Protein AF-A0A416PJ10-F1 (afdb_monomer_lite)

Radius of gyration: 22.89 Å; chains: 1; bounding box: 49×48×76 Å

Secondary structure (DSSP, 8-state):
-----TTHHHHHHHHHTTSS-HHHHHHHHHTPPPPHHHHHHHHHHHHHHHT-S---SEETT-TTHHHHHHHHHTT------HHHHHHHHHHHHTTS-SEEEEEEGGG-----GGGEEEEEES-HHHHHHHHHHHHHTT--EEEEEEEEEEEEEPPGGG-SPPPPBTTEEEEE-SS-EEEEEEEEEEEEEESSHHHHHHHHHHHHHHTB--TT-TT-TTSPTT-BSS-EEEES-SS--TTTEEEEEEEEEEETTEEEE-EE-TTTHHHHHHHHHHHSTT--EEEEEEEEEHHHHHHHHT----

Structure (mmCIF, N/CA/C/O backbone):
data_AF-A0A416PJ10-F1
#
_entry.id   AF-A0A416PJ10-F1
#
loop_
_atom_site.group_PDB
_atom_site.id
_atom_site.type_symbol
_atom_site.label_atom_id
_atom_site.label_alt_id
_atom_site.label_comp_id
_atom_site.label_asym_id
_atom_site.label_entity_id
_atom_site.label_seq_id
_atom_site.pdbx_PDB_ins_code
_atom_site.Cartn_x
_atom_site.Cartn_y
_atom_site.Cartn_z
_atom_site.occupancy
_atom_site.B_iso_or_equiv
_atom_site.auth_seq_id
_atom_site.auth_comp_id
_atom_site.auth_asym_id
_atom_site.auth_atom_id
_atom_site.pdbx_PDB_model_num
ATOM 1 N N . MET A 1 1 ? 9.652 -25.356 -53.115 1.00 39.94 1 MET A N 1
ATOM 2 C CA . MET A 1 1 ? 8.978 -24.323 -52.312 1.00 39.94 1 MET A CA 1
ATOM 3 C C . MET A 1 1 ? 9.487 -24.605 -50.927 1.00 39.94 1 MET A C 1
ATOM 5 O O . MET A 1 1 ? 9.114 -25.635 -50.386 1.00 39.94 1 MET A O 1
ATOM 9 N N . ASP A 1 2 ? 10.516 -23.867 -50.525 1.00 43.06 2 ASP A N 1
ATOM 10 C CA . ASP A 1 2 ? 11.207 -24.102 -49.259 1.00 43.06 2 ASP A CA 1
ATOM 11 C C . ASP A 1 2 ? 10.184 -24.034 -48.126 1.00 43.06 2 ASP A C 1
ATOM 13 O O . ASP A 1 2 ? 9.289 -23.187 -48.168 1.00 43.06 2 ASP A O 1
ATOM 17 N N . GLU A 1 3 ? 10.297 -24.927 -47.149 1.00 46.78 3 GLU A N 1
ATOM 18 C CA . GLU A 1 3 ? 9.602 -24.842 -45.864 1.00 46.78 3 GLU A CA 1
ATOM 19 C C . GLU A 1 3 ? 10.191 -23.662 -45.078 1.00 46.78 3 GLU A C 1
ATOM 21 O O . GLU A 1 3 ? 10.809 -23.834 -44.033 1.00 46.78 3 GLU A O 1
ATOM 26 N N . THR A 1 4 ? 10.076 -22.442 -45.616 1.00 54.19 4 THR A N 1
ATOM 27 C CA . THR A 1 4 ? 10.538 -21.215 -44.976 1.00 54.19 4 THR A CA 1
ATOM 28 C C . THR A 1 4 ? 9.680 -20.970 -43.743 1.00 54.19 4 THR A C 1
ATOM 30 O O . THR A 1 4 ? 8.651 -20.303 -43.796 1.00 54.19 4 THR A O 1
ATOM 33 N N . ASN A 1 5 ? 10.140 -21.588 -42.657 1.00 65.56 5 ASN A N 1
ATOM 34 C CA . ASN A 1 5 ? 9.882 -21.341 -41.254 1.00 65.56 5 ASN A CA 1
ATOM 35 C C . ASN A 1 5 ? 8.417 -20.979 -40.966 1.00 65.56 5 ASN A C 1
ATOM 37 O O . ASN A 1 5 ? 8.039 -19.806 -40.953 1.00 65.56 5 ASN A O 1
ATOM 41 N N . GLU A 1 6 ? 7.597 -22.002 -40.698 1.00 71.38 6 GLU A N 1
ATOM 42 C CA . GLU A 1 6 ? 6.194 -21.885 -40.262 1.00 71.38 6 GLU A CA 1
ATOM 43 C C . GLU A 1 6 ? 6.003 -20.841 -39.141 1.00 71.38 6 GLU A C 1
ATOM 45 O O . GLU A 1 6 ? 4.936 -20.229 -39.017 1.00 71.38 6 GLU A O 1
ATOM 50 N N . TYR A 1 7 ? 7.069 -20.567 -38.381 1.00 80.00 7 TYR A N 1
ATOM 51 C CA . TYR A 1 7 ? 7.089 -19.637 -37.266 1.00 80.00 7 TYR A CA 1
ATOM 52 C C . TYR A 1 7 ? 7.605 -18.227 -37.593 1.00 80.00 7 TYR A C 1
ATOM 54 O O . TYR A 1 7 ? 7.485 -17.341 -36.748 1.00 80.00 7 TYR A O 1
ATOM 62 N N . ALA A 1 8 ? 8.088 -17.951 -38.811 1.00 86.12 8 ALA A N 1
ATOM 63 C CA . ALA A 1 8 ? 8.641 -16.643 -39.193 1.00 86.12 8 ALA A CA 1
ATOM 64 C C . ALA A 1 8 ? 7.661 -15.483 -38.962 1.00 86.12 8 ALA A C 1
ATOM 66 O O . ALA A 1 8 ? 8.057 -14.412 -38.507 1.00 86.12 8 ALA A O 1
ATOM 67 N N . ARG A 1 9 ? 6.364 -15.704 -39.218 1.00 90.12 9 ARG A N 1
ATOM 68 C CA . ARG A 1 9 ? 5.317 -14.702 -38.955 1.00 90.12 9 ARG A CA 1
ATOM 69 C C . ARG A 1 9 ? 5.144 -14.394 -37.465 1.00 90.12 9 ARG A C 1
ATOM 71 O O . ARG A 1 9 ? 4.839 -13.258 -37.125 1.00 90.12 9 ARG A O 1
ATOM 78 N N . TYR A 1 10 ? 5.340 -15.382 -36.589 1.00 90.62 10 TYR A N 1
ATOM 79 C CA . TYR A 1 10 ? 5.232 -15.190 -35.142 1.00 90.62 10 TYR A CA 1
ATOM 80 C C . TYR A 1 10 ? 6.474 -14.498 -34.588 1.00 90.62 10 TYR A C 1
ATOM 82 O O . TYR A 1 10 ? 6.340 -13.623 -33.743 1.00 90.62 10 TYR A O 1
ATOM 90 N N . VAL A 1 11 ? 7.662 -14.824 -35.107 1.00 91.06 11 VAL A N 1
ATOM 91 C CA . VAL A 1 11 ? 8.911 -14.134 -34.743 1.00 91.06 11 VAL A CA 1
ATOM 92 C C . VAL A 1 11 ? 8.859 -12.666 -35.164 1.00 91.06 11 VAL A C 1
ATOM 94 O O . VAL A 1 11 ? 9.201 -11.795 -34.371 1.00 91.06 11 VAL A O 1
ATOM 97 N N . ALA A 1 12 ? 8.383 -12.382 -36.381 1.00 91.81 12 ALA A N 1
ATOM 98 C CA . ALA A 1 12 ? 8.186 -11.012 -36.849 1.00 91.81 12 ALA A CA 1
ATOM 99 C C . ALA A 1 12 ? 7.183 -10.253 -35.968 1.00 91.81 12 ALA A C 1
ATOM 101 O O . ALA A 1 12 ? 7.501 -9.173 -35.486 1.00 91.81 12 ALA A O 1
ATOM 102 N N . ALA A 1 13 ? 6.020 -10.851 -35.680 1.00 92.81 13 ALA A N 1
ATOM 103 C CA . ALA A 1 13 ? 5.028 -10.242 -34.797 1.00 92.81 13 ALA A CA 1
ATOM 104 C C . ALA A 1 13 ? 5.586 -9.977 -33.389 1.00 92.81 13 ALA A C 1
ATOM 106 O O . ALA A 1 13 ? 5.421 -8.879 -32.872 1.00 92.81 13 ALA A O 1
ATOM 107 N N . ALA A 1 14 ? 6.290 -10.943 -32.790 1.00 92.12 14 ALA A N 1
ATOM 108 C CA . ALA A 1 14 ? 6.889 -10.789 -31.467 1.00 92.12 14 ALA A CA 1
ATOM 109 C C . ALA A 1 14 ? 7.952 -9.679 -31.431 1.00 92.12 14 ALA A C 1
ATOM 111 O O . ALA A 1 14 ? 8.081 -8.985 -30.424 1.00 92.12 14 ALA A O 1
ATOM 112 N N . LEU A 1 15 ? 8.705 -9.492 -32.517 1.00 93.12 15 LEU A N 1
ATOM 113 C CA . LEU A 1 15 ? 9.656 -8.390 -32.639 1.00 93.12 15 LEU A CA 1
ATOM 114 C C . LEU A 1 15 ? 8.934 -7.041 -32.786 1.00 93.12 15 LEU A C 1
ATOM 116 O O . LEU A 1 15 ? 9.283 -6.088 -32.093 1.00 93.12 15 LEU A O 1
ATOM 120 N N . ASP A 1 16 ? 7.911 -6.968 -33.641 1.00 94.44 16 ASP A N 1
ATOM 121 C CA . ASP A 1 16 ? 7.134 -5.745 -33.892 1.00 94.44 16 ASP A CA 1
ATOM 122 C C . ASP A 1 16 ? 6.381 -5.268 -32.640 1.00 94.44 16 ASP A C 1
ATOM 124 O O . ASP A 1 16 ? 6.248 -4.066 -32.410 1.00 94.44 16 ASP A O 1
ATOM 128 N N . THR A 1 17 ? 5.925 -6.194 -31.790 1.00 91.38 17 THR A N 1
ATOM 129 C CA . THR A 1 17 ? 5.292 -5.871 -30.502 1.00 91.38 17 THR A CA 1
ATOM 130 C C . THR A 1 17 ? 6.289 -5.713 -29.355 1.00 91.38 17 THR A C 1
ATOM 132 O O . THR A 1 17 ? 5.869 -5.593 -28.209 1.00 91.38 17 THR A O 1
ATOM 135 N N . SER A 1 18 ? 7.598 -5.726 -29.631 1.00 90.44 18 SER A N 1
ATOM 136 C CA . SER A 1 18 ? 8.670 -5.666 -28.622 1.00 90.44 18 SER A CA 1
ATOM 137 C C . SER A 1 18 ? 8.620 -6.775 -27.556 1.00 90.44 18 SER A C 1
ATOM 139 O O . SER A 1 18 ? 9.192 -6.617 -26.481 1.00 90.44 18 SER A O 1
ATOM 141 N N . LEU A 1 19 ? 7.965 -7.907 -27.838 1.00 91.31 19 LEU A N 1
ATOM 142 C CA . LEU A 1 19 ? 7.942 -9.070 -26.942 1.00 91.31 19 LEU A CA 1
ATOM 143 C C . LEU A 1 19 ? 9.308 -9.771 -26.902 1.00 91.31 19 LEU A C 1
ATOM 145 O O . LEU A 1 19 ? 9.687 -10.345 -25.886 1.00 91.31 19 LEU A O 1
ATOM 149 N N . ILE A 1 20 ? 10.055 -9.721 -28.008 1.00 92.12 20 ILE A N 1
ATOM 150 C CA . ILE A 1 20 ? 11.432 -10.214 -28.093 1.00 92.12 20 ILE A CA 1
ATOM 151 C C . ILE A 1 20 ? 12.363 -9.130 -28.630 1.00 92.12 20 ILE A C 1
ATOM 153 O O . ILE A 1 20 ? 11.952 -8.237 -29.371 1.00 92.12 20 ILE A O 1
ATOM 157 N N . THR A 1 21 ? 13.649 -9.232 -28.298 1.00 91.12 21 THR A N 1
ATOM 158 C CA . THR A 1 21 ? 14.665 -8.321 -28.833 1.00 91.12 21 THR A CA 1
ATOM 159 C C . THR A 1 21 ? 15.069 -8.708 -30.258 1.00 91.12 21 THR A C 1
ATOM 161 O O . THR A 1 21 ? 14.902 -9.849 -30.698 1.00 91.12 21 THR A O 1
ATOM 164 N N . SER A 1 22 ? 15.699 -7.771 -30.975 1.00 91.44 22 SER A N 1
ATOM 165 C CA . SER A 1 22 ? 16.332 -8.071 -32.269 1.00 91.44 22 SER A CA 1
ATOM 166 C C . SER A 1 22 ? 17.421 -9.146 -32.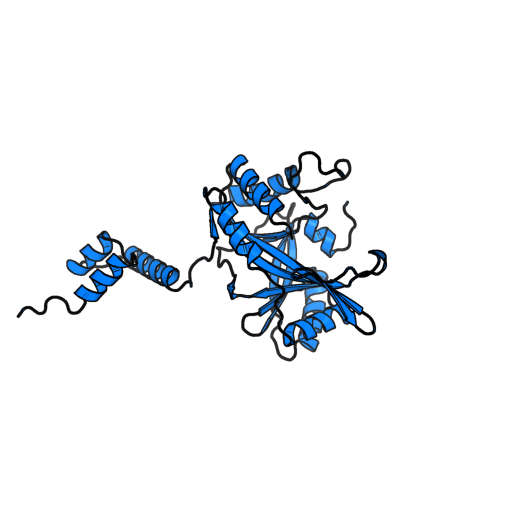168 1.00 91.44 22 SER A C 1
ATOM 168 O O . SER A 1 22 ? 17.692 -9.831 -33.150 1.00 91.44 22 SER A O 1
ATOM 170 N N . GLU A 1 23 ? 18.071 -9.285 -31.011 1.00 90.31 23 GLU A N 1
ATOM 171 C CA . GLU A 1 23 ? 19.074 -10.324 -30.773 1.00 90.31 23 GLU A CA 1
ATOM 172 C C . GLU A 1 23 ? 18.418 -11.700 -30.641 1.00 90.31 23 GLU A C 1
ATOM 174 O O . GLU A 1 23 ? 18.795 -12.629 -31.356 1.00 90.31 23 GLU A O 1
ATOM 179 N N . THR A 1 24 ? 17.365 -11.804 -29.828 1.00 89.62 24 THR A N 1
ATOM 180 C CA . THR A 1 24 ? 16.558 -13.023 -29.690 1.00 89.62 24 THR A CA 1
ATOM 181 C C . THR A 1 24 ? 15.974 -13.451 -31.037 1.00 89.62 24 THR A C 1
ATOM 183 O O . THR A 1 24 ? 16.082 -14.614 -31.414 1.00 89.62 24 THR A O 1
ATOM 186 N N . ALA A 1 25 ? 15.425 -12.514 -31.817 1.00 90.44 25 ALA A N 1
ATOM 187 C CA . ALA A 1 25 ? 14.881 -12.809 -33.142 1.00 90.44 25 ALA A CA 1
ATOM 188 C C . ALA A 1 25 ? 15.942 -13.387 -34.098 1.00 90.44 25 ALA A C 1
ATOM 190 O O . ALA A 1 25 ? 15.658 -14.335 -34.830 1.00 90.44 25 ALA A O 1
ATOM 191 N N . LYS A 1 26 ? 17.178 -12.862 -34.073 1.00 90.81 26 LYS A N 1
ATOM 192 C CA . LYS A 1 26 ? 18.291 -13.397 -34.877 1.00 90.81 26 LYS A CA 1
ATOM 193 C C . LYS A 1 26 ? 18.660 -14.819 -34.467 1.00 90.81 26 LYS A C 1
ATOM 195 O O . LYS A 1 26 ? 18.836 -15.639 -35.361 1.00 90.81 26 LYS A O 1
ATOM 200 N N . LYS A 1 27 ? 18.717 -15.114 -33.161 1.00 90.38 27 LYS A N 1
ATOM 201 C CA . LYS A 1 27 ? 18.962 -16.476 -32.650 1.00 90.38 27 LYS A CA 1
ATOM 202 C C . LYS A 1 27 ? 17.898 -17.459 -33.147 1.00 90.38 27 LYS A C 1
ATOM 204 O O . LYS A 1 27 ? 18.246 -18.516 -33.658 1.00 90.38 27 LYS A O 1
ATOM 209 N N . VAL A 1 28 ? 16.613 -17.085 -33.090 1.00 88.62 28 VAL A N 1
ATOM 210 C CA . VAL A 1 28 ? 15.515 -17.936 -33.594 1.00 88.62 28 VAL A CA 1
ATOM 211 C C . VAL A 1 28 ? 15.649 -18.197 -35.095 1.00 88.62 28 VAL A C 1
ATOM 213 O O . VAL A 1 28 ? 15.492 -19.329 -35.538 1.00 88.62 28 VAL A O 1
ATOM 216 N N . VAL A 1 29 ? 15.946 -17.162 -35.888 1.00 87.44 29 VAL A N 1
ATOM 217 C CA . VAL A 1 29 ? 16.112 -17.296 -37.347 1.00 87.44 29 VAL A CA 1
ATOM 218 C C . VAL A 1 29 ? 17.348 -18.126 -37.709 1.00 87.44 29 VAL A C 1
ATOM 220 O O . VAL A 1 29 ? 17.331 -18.813 -38.726 1.00 87.44 29 VAL A O 1
ATOM 223 N N . ALA A 1 30 ? 18.403 -18.061 -36.896 1.00 89.38 30 ALA A N 1
ATOM 224 C CA . ALA A 1 30 ? 19.627 -18.836 -37.071 1.00 89.38 30 ALA A CA 1
ATOM 225 C C . ALA A 1 30 ? 19.537 -20.275 -36.527 1.00 89.38 30 ALA A C 1
ATOM 227 O O . ALA A 1 30 ? 20.478 -21.036 -36.728 1.00 89.38 30 ALA A O 1
ATOM 228 N N . GLU A 1 31 ? 18.430 -20.645 -35.867 1.00 86.69 31 GLU A N 1
ATOM 229 C CA . GLU A 1 31 ? 18.275 -21.912 -35.133 1.00 86.69 31 GLU A CA 1
ATOM 230 C C . GLU A 1 31 ? 19.364 -22.122 -34.060 1.00 86.69 31 GLU A C 1
ATOM 232 O O . GLU A 1 31 ? 19.769 -23.248 -33.760 1.00 86.69 31 GLU A O 1
ATOM 237 N N . ASP A 1 32 ? 19.839 -21.025 -33.463 1.00 89.88 32 ASP A N 1
ATOM 238 C CA . ASP A 1 32 ? 20.823 -21.066 -32.385 1.00 89.88 32 ASP A CA 1
ATOM 239 C C . ASP A 1 32 ? 20.208 -21.639 -31.100 1.00 89.88 32 ASP A C 1
ATOM 241 O O . ASP A 1 32 ? 19.028 -21.448 -30.791 1.00 89.88 32 ASP A O 1
ATOM 245 N N . ALA A 1 33 ? 21.038 -22.314 -30.302 1.00 89.00 33 ALA A N 1
ATOM 246 C CA . ALA A 1 33 ? 20.623 -22.806 -28.996 1.00 89.00 33 ALA A CA 1
ATOM 247 C C . ALA A 1 33 ? 20.325 -21.643 -28.034 1.00 89.00 33 ALA A C 1
ATOM 249 O O . ALA A 1 33 ? 21.103 -20.693 -27.920 1.00 89.00 33 ALA A O 1
ATOM 250 N N . PHE A 1 34 ? 19.222 -21.762 -27.298 1.00 90.19 34 PHE A N 1
ATOM 251 C CA . PHE A 1 34 ? 18.870 -20.839 -26.226 1.00 90.19 34 PHE A CA 1
ATOM 252 C C . PHE A 1 34 ? 19.650 -21.166 -24.953 1.00 90.19 34 PHE A C 1
ATOM 254 O O . PHE A 1 34 ? 19.849 -22.330 -24.599 1.00 90.19 34 PHE A O 1
ATOM 261 N N . THR A 1 35 ? 20.100 -20.123 -24.263 1.00 92.44 35 THR A N 1
ATOM 262 C CA . THR A 1 35 ? 20.618 -20.236 -22.899 1.00 92.44 35 THR A CA 1
ATOM 263 C C . THR A 1 35 ? 19.474 -20.132 -21.891 1.00 92.44 35 THR A C 1
ATOM 265 O O . THR A 1 35 ? 18.402 -19.618 -22.204 1.00 92.44 35 THR A O 1
ATOM 268 N N . ALA A 1 36 ? 19.715 -20.547 -20.646 1.00 92.06 36 ALA A N 1
ATOM 269 C CA . ALA A 1 36 ? 18.749 -20.341 -19.565 1.00 92.06 36 ALA A CA 1
ATOM 270 C C . ALA A 1 36 ? 18.401 -18.851 -19.363 1.00 92.06 36 ALA A C 1
ATOM 272 O O . ALA A 1 36 ? 17.268 -18.518 -19.036 1.00 92.06 36 ALA A O 1
ATOM 273 N N . GLU A 1 37 ? 19.355 -17.942 -19.588 1.00 89.94 37 GLU A N 1
ATOM 274 C CA . GLU A 1 37 ? 19.122 -16.496 -19.499 1.00 89.94 37 GLU A CA 1
ATOM 275 C C . GLU A 1 37 ? 18.191 -15.996 -20.613 1.00 89.94 37 GLU A C 1
ATOM 277 O O . GLU A 1 37 ? 17.322 -15.159 -20.360 1.00 89.94 37 GLU A O 1
ATOM 282 N N . ASP A 1 38 ? 18.306 -16.556 -21.822 1.00 88.62 38 ASP A N 1
ATOM 283 C CA . ASP A 1 38 ? 17.394 -16.246 -22.925 1.00 88.62 38 ASP A CA 1
ATOM 284 C C . ASP A 1 38 ? 15.960 -16.705 -22.600 1.00 88.62 38 ASP A C 1
ATOM 286 O O . ASP A 1 38 ? 15.000 -15.967 -22.834 1.00 88.62 38 ASP A O 1
ATOM 290 N N . GLU A 1 39 ? 15.811 -17.905 -22.029 1.00 89.75 39 GLU A N 1
ATOM 291 C CA . GLU A 1 39 ? 14.514 -18.459 -21.621 1.00 89.75 39 GLU A CA 1
ATOM 292 C C . GLU A 1 39 ? 13.869 -17.628 -20.505 1.00 89.75 39 GLU A C 1
ATOM 294 O O . GLU A 1 39 ? 12.697 -17.261 -20.607 1.00 89.75 39 GLU A O 1
ATOM 299 N N . ILE A 1 40 ? 14.637 -17.266 -19.472 1.00 90.94 40 ILE A N 1
ATOM 300 C CA . ILE A 1 40 ? 14.172 -16.403 -18.377 1.00 90.94 40 ILE A CA 1
ATOM 301 C C . ILE A 1 40 ? 13.739 -15.036 -18.914 1.00 90.94 40 ILE A C 1
ATOM 303 O O . ILE A 1 40 ? 12.665 -14.549 -18.561 1.00 90.94 40 ILE A O 1
ATOM 307 N N . SER A 1 41 ? 14.535 -14.429 -19.797 1.00 88.94 41 SER A N 1
ATOM 308 C CA . SER A 1 41 ? 14.213 -13.130 -20.398 1.00 88.94 41 SER A CA 1
ATOM 309 C C . SER A 1 41 ? 12.902 -13.178 -21.185 1.00 88.94 41 SER A C 1
ATOM 311 O O . SER A 1 41 ? 12.072 -12.276 -21.059 1.00 88.94 41 SER A O 1
ATOM 313 N N . LEU A 1 42 ? 12.676 -14.250 -21.955 1.00 89.25 42 LEU A N 1
ATOM 314 C CA . LEU A 1 42 ? 11.434 -14.451 -22.699 1.00 89.25 42 LEU A CA 1
ATOM 315 C C . LEU A 1 42 ? 10.233 -14.656 -21.767 1.00 89.25 42 LEU A C 1
ATOM 317 O O . LEU A 1 42 ? 9.187 -14.044 -21.979 1.00 89.25 42 LEU A O 1
ATOM 321 N N . LEU A 1 43 ? 10.377 -15.474 -20.720 1.00 91.75 43 LEU A N 1
ATOM 322 C CA . LEU A 1 43 ? 9.321 -15.688 -19.724 1.00 91.75 43 LEU A CA 1
ATOM 323 C C . LEU A 1 43 ? 8.942 -14.383 -19.016 1.00 91.75 43 LEU A C 1
ATOM 325 O O . LEU A 1 43 ? 7.758 -14.092 -18.863 1.00 91.75 43 LEU A O 1
ATOM 329 N N . MET A 1 44 ? 9.929 -13.562 -18.650 1.00 89.81 44 MET A N 1
ATOM 330 C CA . MET A 1 44 ? 9.686 -12.244 -18.063 1.00 89.81 44 MET A CA 1
ATOM 331 C C . MET A 1 44 ? 8.996 -11.294 -19.044 1.00 89.81 44 MET A C 1
ATOM 333 O O . MET A 1 44 ? 8.091 -10.563 -18.648 1.00 89.81 44 MET A O 1
ATOM 337 N N . ALA A 1 45 ? 9.377 -11.299 -20.324 1.00 89.81 45 ALA A N 1
ATOM 338 C CA . ALA A 1 45 ? 8.707 -10.487 -21.338 1.00 89.81 45 ALA A CA 1
ATOM 339 C C . ALA A 1 45 ? 7.233 -10.891 -21.515 1.00 89.81 45 ALA A C 1
ATOM 341 O O . ALA A 1 45 ? 6.366 -10.021 -21.582 1.00 89.81 45 ALA A O 1
ATOM 342 N N . ILE A 1 46 ? 6.936 -12.196 -21.508 1.00 90.88 46 ILE A N 1
ATOM 343 C CA . ILE A 1 46 ? 5.563 -12.721 -21.547 1.00 90.88 46 ILE A CA 1
ATOM 344 C C . ILE A 1 46 ? 4.784 -12.298 -20.296 1.00 90.88 46 ILE A C 1
ATOM 346 O O . ILE A 1 46 ? 3.672 -11.792 -20.420 1.00 90.88 46 ILE A O 1
ATOM 350 N N . ALA A 1 47 ? 5.375 -12.443 -19.107 1.00 91.25 47 ALA A N 1
ATOM 351 C CA . ALA A 1 47 ? 4.743 -12.022 -17.858 1.00 91.25 47 ALA A CA 1
ATOM 352 C C . ALA A 1 47 ? 4.430 -10.516 -17.856 1.00 91.25 47 ALA A C 1
ATOM 354 O O . ALA A 1 47 ? 3.345 -10.113 -17.452 1.00 91.25 47 ALA A O 1
ATOM 355 N N . ASN A 1 48 ? 5.337 -9.673 -18.361 1.00 88.25 48 ASN A N 1
ATOM 356 C CA . ASN A 1 48 ? 5.081 -8.238 -18.516 1.00 88.25 48 ASN A CA 1
ATOM 357 C C . ASN A 1 48 ? 3.940 -7.966 -19.509 1.00 88.25 48 ASN A C 1
ATOM 359 O O . ASN A 1 48 ? 3.056 -7.166 -19.218 1.00 88.25 48 ASN A O 1
ATOM 363 N N . ALA A 1 49 ? 3.932 -8.643 -20.662 1.00 88.31 49 ALA A N 1
ATOM 364 C CA . ALA A 1 49 ? 2.915 -8.450 -21.696 1.00 88.31 49 ALA A CA 1
ATOM 365 C C . ALA A 1 49 ? 1.506 -8.876 -21.246 1.00 88.31 49 ALA A C 1
ATOM 367 O O . ALA A 1 49 ? 0.522 -8.264 -21.659 1.00 88.31 49 ALA A O 1
ATOM 368 N N . ASN A 1 50 ? 1.414 -9.894 -20.388 1.00 89.50 50 ASN A N 1
ATOM 369 C CA . ASN A 1 50 ? 0.153 -10.349 -19.802 1.00 89.50 50 ASN A CA 1
ATOM 370 C C . ASN A 1 50 ? -0.277 -9.533 -18.573 1.00 89.50 50 ASN A C 1
ATOM 372 O O . ASN A 1 50 ? -1.406 -9.682 -18.116 1.00 89.50 50 ASN A O 1
ATOM 376 N N . GLY A 1 51 ? 0.600 -8.676 -18.039 1.00 86.56 51 GLY A N 1
ATOM 377 C CA . GLY A 1 51 ? 0.347 -7.958 -16.792 1.00 86.56 51 GLY A CA 1
ATOM 378 C C . GLY A 1 51 ? 0.501 -8.822 -15.536 1.00 86.56 51 GLY A C 1
ATOM 379 O O . GLY A 1 51 ? -0.044 -8.461 -14.500 1.00 86.56 51 GLY A O 1
ATOM 380 N N . ASP A 1 52 ? 1.251 -9.924 -15.612 1.00 89.06 52 ASP A N 1
ATOM 381 C CA . ASP A 1 52 ? 1.533 -10.851 -14.504 1.00 89.06 52 ASP A CA 1
ATOM 382 C C . ASP A 1 52 ? 2.827 -10.493 -13.741 1.00 89.06 52 ASP A C 1
ATOM 384 O O . ASP A 1 52 ? 3.044 -10.934 -12.614 1.00 89.06 52 ASP A O 1
ATOM 388 N N . ALA A 1 53 ? 3.708 -9.682 -14.338 1.00 91.69 53 ALA A N 1
ATOM 389 C CA . ALA A 1 53 ? 4.944 -9.205 -13.707 1.00 91.69 53 ALA A CA 1
ATOM 390 C C . ALA A 1 53 ? 4.686 -8.097 -12.660 1.00 91.69 53 ALA A C 1
ATOM 392 O O . ALA A 1 53 ? 3.536 -7.786 -12.357 1.00 91.69 53 ALA A O 1
ATOM 393 N N . ARG A 1 54 ? 5.747 -7.491 -12.103 1.00 94.19 54 ARG A N 1
ATOM 394 C CA . ARG A 1 54 ? 5.664 -6.332 -11.186 1.00 94.19 54 ARG A CA 1
ATOM 395 C C . ARG A 1 54 ? 4.731 -5.255 -11.759 1.00 94.19 54 ARG A C 1
ATOM 397 O O . ARG A 1 54 ? 4.900 -4.849 -12.906 1.00 94.19 54 ARG A O 1
ATOM 404 N N . ASN A 1 55 ? 3.781 -4.794 -10.958 1.00 95.00 55 ASN A N 1
ATOM 405 C CA . ASN A 1 55 ? 2.788 -3.783 -11.308 1.00 95.00 55 ASN A CA 1
ATOM 406 C C . ASN A 1 55 ? 3.167 -2.453 -10.668 1.00 95.00 55 ASN A C 1
ATOM 408 O O . ASN A 1 55 ? 3.132 -2.327 -9.448 1.00 95.00 55 ASN A O 1
ATOM 412 N N . TYR A 1 56 ? 3.555 -1.468 -11.466 1.00 96.75 56 TYR A N 1
ATOM 413 C CA . TYR A 1 56 ? 3.958 -0.172 -10.937 1.00 96.75 56 TYR A CA 1
ATOM 414 C C . TYR A 1 56 ? 3.754 0.935 -11.954 1.00 96.75 56 TYR A C 1
ATOM 416 O O . TYR A 1 56 ? 3.795 0.713 -13.165 1.00 96.75 56 TYR A O 1
ATOM 424 N N . LEU A 1 57 ? 3.548 2.145 -11.446 1.00 97.31 57 LEU A N 1
ATOM 425 C CA . LEU A 1 57 ? 3.332 3.341 -12.251 1.00 97.31 57 LEU A CA 1
ATOM 426 C C . LEU A 1 57 ? 4.641 3.797 -12.914 1.00 97.31 57 LEU A C 1
ATOM 428 O O . LEU A 1 57 ? 4.667 4.181 -14.084 1.00 97.31 57 LEU A O 1
ATOM 432 N N . GLY A 1 58 ? 5.745 3.751 -12.174 1.00 97.69 58 GLY A N 1
ATOM 433 C CA . GLY A 1 58 ? 7.059 4.178 -12.648 1.00 97.69 58 GLY A CA 1
ATOM 434 C C . GLY A 1 58 ? 8.087 4.207 -11.526 1.00 97.69 58 GLY A C 1
ATOM 435 O O . GLY A 1 58 ? 7.830 3.709 -10.429 1.00 97.69 58 GLY A O 1
ATOM 436 N N . MET A 1 59 ? 9.245 4.790 -11.804 1.00 98.44 59 MET A N 1
ATOM 437 C CA . MET A 1 59 ? 10.257 5.083 -10.791 1.00 98.44 59 MET A CA 1
ATOM 438 C C . MET A 1 59 ? 9.929 6.402 -10.082 1.00 98.44 59 MET A C 1
ATOM 440 O O . MET A 1 59 ? 9.385 7.328 -10.685 1.00 98.44 59 MET A O 1
ATOM 444 N N . SER A 1 60 ? 10.312 6.531 -8.812 1.00 98.06 60 SER A N 1
ATOM 445 C CA . SER A 1 60 ? 10.099 7.742 -8.002 1.00 98.06 60 SER A CA 1
ATOM 446 C C . SER A 1 60 ? 10.759 9.002 -8.576 1.00 98.06 60 SER A C 1
ATOM 448 O O . SER A 1 60 ? 10.350 10.116 -8.249 1.00 98.06 60 SER A O 1
ATOM 450 N N . ASN A 1 61 ? 11.761 8.839 -9.441 1.00 97.56 61 ASN A N 1
ATOM 451 C CA . ASN A 1 61 ? 12.485 9.912 -10.119 1.00 97.56 61 ASN A CA 1
ATOM 452 C C . ASN A 1 61 ? 12.113 10.071 -11.606 1.00 97.56 61 ASN A C 1
ATOM 454 O O . ASN A 1 61 ? 12.728 10.893 -12.295 1.00 97.56 61 ASN A O 1
ATOM 458 N N . ASP A 1 62 ? 11.124 9.323 -12.110 1.00 98.38 62 ASP A N 1
ATOM 459 C CA . ASP A 1 62 ? 10.659 9.484 -13.486 1.00 98.38 62 ASP A CA 1
ATOM 460 C C . ASP A 1 62 ? 10.093 10.905 -13.686 1.00 98.38 62 ASP A C 1
ATOM 462 O O . ASP A 1 62 ? 9.298 11.376 -12.868 1.00 98.38 62 ASP A O 1
ATOM 466 N N . PRO A 1 63 ? 10.418 11.606 -14.792 1.00 97.19 63 PRO A N 1
ATOM 467 C CA . PRO A 1 63 ? 9.921 12.964 -15.038 1.00 97.19 63 PRO A CA 1
ATOM 468 C C . PRO A 1 63 ? 8.390 13.094 -15.083 1.00 97.19 63 PRO A C 1
ATOM 470 O O . PRO A 1 63 ? 7.867 14.199 -14.941 1.00 97.19 63 PRO A O 1
ATOM 473 N N . ASP A 1 64 ? 7.678 11.991 -15.323 1.00 97.94 64 ASP A N 1
ATOM 474 C CA . ASP A 1 64 ? 6.221 11.928 -15.430 1.00 97.94 64 ASP A CA 1
ATOM 475 C C . ASP A 1 64 ? 5.533 11.272 -14.217 1.00 97.94 64 ASP A C 1
ATOM 477 O O . ASP A 1 64 ? 4.308 11.121 -14.233 1.00 97.94 64 ASP A O 1
ATOM 481 N N . ILE A 1 65 ? 6.273 10.935 -13.149 1.00 98.25 65 ILE A N 1
ATOM 482 C CA . ILE A 1 65 ? 5.731 10.193 -12.000 1.00 98.25 65 ILE A CA 1
ATOM 483 C C . ILE A 1 65 ? 4.538 10.899 -11.343 1.00 98.25 65 ILE A C 1
ATOM 485 O O . ILE A 1 65 ? 3.536 10.256 -11.045 1.00 98.25 65 ILE A O 1
ATOM 489 N N . TYR A 1 66 ? 4.579 12.229 -11.198 1.00 98.00 66 TYR A N 1
ATOM 490 C CA . TYR A 1 66 ? 3.469 12.995 -10.610 1.00 98.00 66 TYR A CA 1
ATOM 491 C C . TYR A 1 66 ? 2.191 12.888 -11.444 1.00 98.00 66 TYR A C 1
ATOM 493 O O . TYR A 1 66 ? 1.110 12.695 -10.901 1.00 98.00 66 TYR A O 1
ATOM 501 N N . ALA A 1 67 ? 2.306 12.938 -12.774 1.00 98.12 67 ALA A N 1
ATOM 502 C CA . ALA A 1 67 ? 1.142 12.816 -13.645 1.00 98.12 67 ALA A CA 1
ATOM 503 C C . ALA A 1 67 ? 0.509 11.420 -13.550 1.00 98.12 67 ALA A C 1
ATOM 505 O O . ALA A 1 67 ? -0.715 11.299 -13.584 1.00 98.12 67 ALA A O 1
ATOM 506 N N . LYS A 1 68 ? 1.326 10.371 -13.409 1.00 98.25 68 LYS A N 1
ATOM 507 C CA . LYS A 1 68 ? 0.847 8.994 -13.237 1.00 98.25 68 LYS A CA 1
ATOM 508 C C . LYS A 1 68 ? 0.182 8.783 -11.877 1.00 98.25 68 LYS A C 1
ATOM 510 O O . LYS A 1 68 ? -0.870 8.153 -11.813 1.00 98.25 68 LYS A O 1
ATOM 515 N N . LEU A 1 69 ? 0.755 9.351 -10.816 1.00 98.06 69 LEU A N 1
ATOM 516 C CA . LEU A 1 69 ? 0.176 9.347 -9.472 1.00 98.06 69 LEU A CA 1
ATOM 517 C C . LEU A 1 69 ? -1.173 10.071 -9.435 1.00 98.06 69 LEU A C 1
ATOM 519 O O . LEU A 1 69 ? -2.147 9.506 -8.947 1.00 98.06 69 LEU A O 1
ATOM 523 N N . ASP A 1 70 ? -1.258 11.267 -10.021 1.00 97.62 70 ASP A N 1
ATOM 524 C CA . ASP A 1 70 ? -2.517 12.006 -10.143 1.00 97.62 70 ASP A CA 1
ATOM 525 C C . ASP A 1 70 ? -3.562 11.210 -10.937 1.00 97.62 70 ASP A C 1
ATOM 527 O O . ASP A 1 70 ? -4.733 11.168 -10.560 1.00 97.62 70 ASP A O 1
ATOM 531 N N . GLN A 1 71 ? -3.175 10.573 -12.046 1.00 96.81 71 GLN A N 1
ATOM 532 C CA . GLN A 1 71 ? -4.095 9.750 -12.838 1.00 96.81 71 GLN A CA 1
ATOM 533 C C . GLN A 1 71 ? -4.613 8.544 -12.050 1.00 96.81 71 GLN A C 1
ATOM 535 O O . GLN A 1 71 ? -5.814 8.278 -12.089 1.00 96.81 71 GLN A O 1
ATOM 540 N N . ALA A 1 72 ? -3.734 7.850 -11.320 1.00 95.88 72 ALA A N 1
ATOM 541 C CA . ALA A 1 72 ? -4.119 6.741 -10.456 1.00 95.88 72 ALA A CA 1
ATOM 542 C C . ALA A 1 72 ? -5.069 7.218 -9.347 1.00 95.88 72 ALA A C 1
ATOM 544 O O . ALA A 1 72 ? -6.199 6.739 -9.269 1.00 95.88 72 ALA A O 1
ATOM 545 N N . TRP A 1 73 ? -4.671 8.230 -8.572 1.00 95.12 73 TRP A N 1
ATOM 546 C CA . TRP A 1 73 ? -5.456 8.775 -7.460 1.00 95.12 73 TRP A CA 1
ATOM 547 C C . TRP A 1 73 ? -6.844 9.263 -7.886 1.00 95.12 73 TRP A C 1
ATOM 549 O O . TRP A 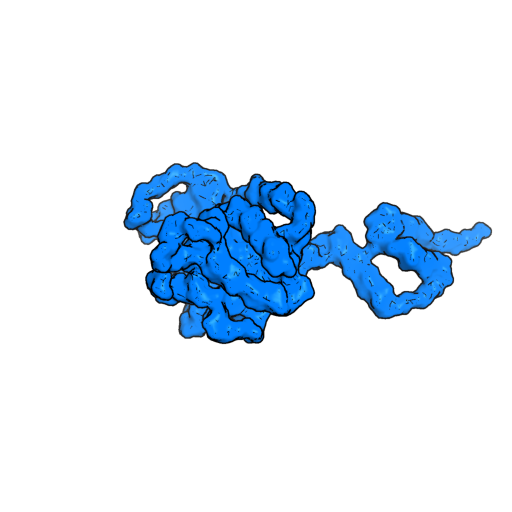1 73 ? -7.840 8.940 -7.248 1.00 95.12 73 TRP A O 1
ATOM 559 N N . ASN A 1 74 ? -6.946 9.984 -9.007 1.00 93.31 74 ASN A N 1
ATOM 560 C CA . ASN A 1 74 ? -8.232 10.491 -9.500 1.00 93.31 74 ASN A CA 1
ATOM 561 C C . ASN A 1 74 ? -9.172 9.390 -10.023 1.00 93.31 74 ASN A C 1
ATOM 563 O O . ASN A 1 74 ? -10.343 9.667 -10.284 1.00 93.31 74 ASN A O 1
ATOM 567 N N . SER A 1 75 ? -8.677 8.162 -10.206 1.00 90.06 75 SER A N 1
ATOM 568 C CA . SER A 1 75 ? -9.508 7.003 -10.547 1.00 90.06 75 SER A CA 1
ATOM 569 C C . SER A 1 75 ? -10.085 6.296 -9.318 1.00 90.06 75 SER A C 1
ATOM 571 O O . SER A 1 75 ? -10.979 5.462 -9.465 1.00 90.06 75 SER A O 1
ATOM 573 N N . PHE A 1 76 ? -9.592 6.618 -8.117 1.00 89.69 76 PHE A N 1
ATOM 574 C CA . PHE A 1 76 ? -10.013 5.960 -6.889 1.00 89.69 76 PHE A CA 1
ATOM 575 C C . PHE A 1 76 ? -11.394 6.453 -6.472 1.00 89.69 76 PHE A C 1
ATOM 577 O O . PHE A 1 76 ? -11.650 7.648 -6.325 1.00 89.69 76 PHE A O 1
ATOM 584 N N . ILE A 1 77 ? -12.290 5.499 -6.270 1.00 81.56 77 ILE A N 1
ATOM 585 C CA . ILE A 1 77 ? -13.635 5.707 -5.749 1.00 81.56 77 ILE A CA 1
ATOM 586 C C . ILE A 1 77 ? -13.869 4.698 -4.634 1.00 81.56 77 ILE A C 1
ATOM 588 O O . ILE A 1 77 ? -13.191 3.670 -4.582 1.00 81.56 77 ILE A O 1
ATOM 592 N N . LEU A 1 78 ? -14.848 4.964 -3.769 1.00 81.81 78 LEU A N 1
ATOM 593 C CA . LEU A 1 78 ? -15.346 3.934 -2.865 1.00 81.81 78 LEU A CA 1
ATOM 594 C C . LEU A 1 78 ? -15.785 2.709 -3.688 1.00 81.81 78 LEU A C 1
ATOM 596 O O . LEU A 1 78 ? -16.608 2.807 -4.601 1.00 81.81 78 LEU A O 1
ATOM 600 N N . PHE A 1 79 ? -15.197 1.567 -3.363 1.00 85.94 79 PHE A N 1
ATOM 601 C CA . PHE A 1 79 ? -15.577 0.238 -3.820 1.00 85.94 79 PHE A CA 1
ATOM 602 C C . PHE A 1 79 ? -16.061 -0.587 -2.627 1.00 85.94 79 PHE A C 1
ATOM 604 O O . PHE A 1 79 ? -15.851 -0.218 -1.477 1.00 85.94 79 PHE A O 1
ATOM 611 N N . ASP A 1 80 ? -16.767 -1.677 -2.886 1.00 85.94 80 ASP A N 1
ATOM 612 C CA . ASP A 1 80 ? -17.377 -2.455 -1.816 1.00 85.94 80 ASP A CA 1
ATOM 613 C C . ASP A 1 80 ? -17.417 -3.933 -2.192 1.00 85.94 80 ASP A C 1
ATOM 615 O O . ASP A 1 80 ? -17.577 -4.284 -3.364 1.00 85.94 80 ASP A O 1
ATOM 619 N N . ASP A 1 81 ? -17.300 -4.779 -1.179 1.00 93.75 81 ASP A N 1
ATOM 620 C CA . ASP A 1 81 ? -17.606 -6.199 -1.244 1.00 93.75 81 ASP A CA 1
ATOM 621 C C . ASP A 1 81 ? -18.562 -6.485 -0.091 1.00 93.75 81 ASP A C 1
ATOM 623 O O . ASP A 1 81 ? -18.177 -6.440 1.075 1.00 93.75 81 ASP A O 1
ATOM 627 N N . SER A 1 82 ? -19.827 -6.767 -0.405 1.00 93.75 82 SER A N 1
ATOM 628 C CA . SER A 1 82 ? -20.872 -6.859 0.617 1.00 93.75 82 SER A CA 1
ATOM 629 C C . SER A 1 82 ? -20.608 -7.945 1.660 1.00 93.75 82 SER A C 1
ATOM 631 O O . SER A 1 82 ? -21.066 -7.818 2.793 1.00 93.75 82 SER A O 1
ATOM 633 N N . LYS A 1 83 ? -19.905 -9.024 1.285 1.00 96.31 83 LYS A N 1
ATOM 634 C CA . LYS A 1 83 ? -19.590 -10.112 2.213 1.00 96.31 83 LYS A CA 1
ATOM 635 C C . LYS A 1 83 ? -18.497 -9.662 3.179 1.00 96.31 83 LYS A C 1
ATOM 637 O O . LYS A 1 83 ? -18.672 -9.772 4.388 1.00 96.31 83 LYS A O 1
ATOM 642 N N . LEU A 1 84 ? -17.411 -9.096 2.659 1.00 97.06 84 LEU A N 1
ATOM 643 C CA . LEU A 1 84 ? -16.321 -8.566 3.476 1.00 97.06 84 LEU A CA 1
ATOM 644 C C . LEU A 1 84 ? -16.741 -7.355 4.318 1.00 97.06 84 LEU A C 1
ATOM 646 O O . LEU A 1 84 ? -16.288 -7.224 5.450 1.00 97.06 84 LEU A O 1
ATOM 650 N N . ALA A 1 85 ? -17.626 -6.499 3.805 1.00 93.62 85 ALA A N 1
ATOM 651 C CA . ALA A 1 85 ? -18.172 -5.366 4.544 1.00 93.62 85 ALA A CA 1
ATOM 652 C C . ALA A 1 85 ? -18.997 -5.819 5.753 1.00 93.62 85 ALA A C 1
ATOM 654 O O . ALA A 1 85 ? -18.890 -5.216 6.821 1.00 93.62 85 ALA A O 1
ATOM 655 N N . GLU A 1 86 ? -19.786 -6.890 5.613 1.00 95.25 86 GLU A N 1
ATOM 656 C CA . GLU A 1 86 ? -20.534 -7.469 6.731 1.00 95.25 86 GLU A CA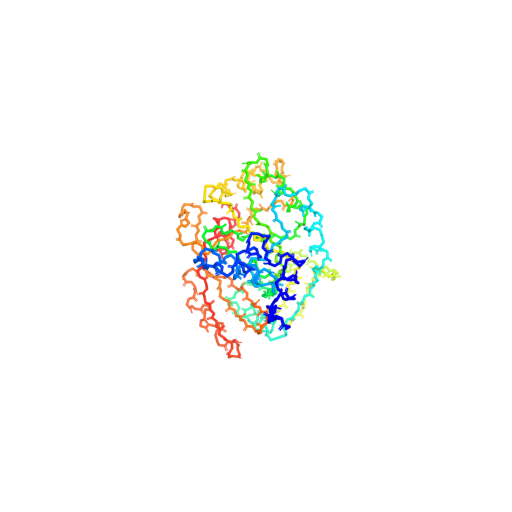 1
ATOM 657 C C . GLU A 1 86 ? -19.590 -8.079 7.775 1.00 95.25 86 GLU A C 1
ATOM 659 O O . GLU A 1 86 ? -19.702 -7.741 8.953 1.00 95.25 86 GLU A O 1
ATOM 664 N N . ILE A 1 87 ? -18.608 -8.880 7.337 1.00 96.88 87 ILE A N 1
ATOM 665 C CA . ILE A 1 87 ? -17.588 -9.485 8.212 1.00 96.88 87 ILE A CA 1
ATOM 666 C C . ILE A 1 87 ? -16.816 -8.400 8.971 1.00 96.88 87 ILE A C 1
ATOM 668 O O . ILE A 1 87 ? -16.681 -8.456 10.191 1.00 96.88 87 ILE A O 1
ATOM 672 N N . GLY A 1 88 ? -16.322 -7.383 8.265 1.00 95.75 88 GLY A N 1
ATOM 673 C CA . GLY A 1 88 ? -15.555 -6.299 8.867 1.00 95.75 88 GLY A CA 1
ATOM 674 C C . GLY A 1 88 ? -16.397 -5.434 9.808 1.00 95.75 88 GLY A C 1
ATOM 675 O O . GLY A 1 88 ? -15.926 -5.050 10.878 1.00 95.75 88 GLY A O 1
ATOM 676 N N . LYS A 1 89 ? -17.662 -5.155 9.464 1.00 94.94 89 LYS A N 1
ATOM 677 C CA . LYS A 1 89 ? -18.599 -4.469 10.368 1.00 94.94 89 LYS A CA 1
ATOM 678 C C . LYS A 1 89 ? -18.800 -5.271 11.653 1.00 94.94 89 LYS A C 1
ATOM 680 O O . LYS A 1 89 ? -18.702 -4.694 12.733 1.00 94.94 89 LYS A O 1
ATOM 685 N N . GLU A 1 90 ? -19.054 -6.574 11.546 1.00 96.06 90 GLU A N 1
ATOM 686 C CA . GLU A 1 90 ? -19.217 -7.452 12.707 1.00 96.06 90 GLU A CA 1
ATOM 687 C C . GLU A 1 90 ? -17.934 -7.519 13.551 1.00 96.06 90 GLU A C 1
ATOM 689 O O . GLU A 1 90 ? -18.006 -7.427 14.776 1.00 96.06 90 GLU A O 1
ATOM 694 N N . ALA A 1 91 ? -16.757 -7.563 12.919 1.00 96.12 91 ALA A N 1
ATOM 695 C CA . ALA A 1 91 ? -15.469 -7.526 13.611 1.00 96.12 91 ALA A CA 1
ATOM 696 C C . ALA A 1 91 ? -15.299 -6.253 14.460 1.00 96.12 91 ALA A C 1
ATOM 698 O O . ALA A 1 91 ? -14.896 -6.337 15.623 1.00 96.12 91 ALA A O 1
ATOM 699 N N . VAL A 1 92 ? -15.648 -5.081 13.915 1.00 94.50 92 VAL A N 1
ATOM 700 C CA . VAL A 1 92 ? -15.589 -3.809 14.658 1.00 94.50 92 VAL A CA 1
ATOM 701 C C . VAL A 1 92 ? -16.662 -3.756 15.748 1.00 94.50 92 VAL A C 1
ATOM 703 O O . VAL A 1 92 ? -16.376 -3.396 16.889 1.00 94.50 92 VAL A O 1
ATOM 706 N N . GLN A 1 93 ? -17.891 -4.175 15.439 1.00 93.44 93 GLN A N 1
ATOM 707 C CA . GLN A 1 93 ? -19.004 -4.198 16.390 1.00 93.44 93 GLN A CA 1
ATOM 708 C C . GLN A 1 93 ? -18.712 -5.095 17.605 1.00 93.44 93 GLN A C 1
ATOM 710 O O . GLN A 1 93 ? -18.994 -4.715 18.744 1.00 93.44 93 GLN A O 1
ATOM 715 N N . ASN A 1 94 ? -18.086 -6.250 17.375 1.00 94.19 94 ASN A N 1
ATOM 716 C CA . ASN A 1 94 ? -17.692 -7.206 18.410 1.00 94.19 94 ASN A CA 1
ATOM 717 C C . ASN A 1 94 ? -16.353 -6.855 19.081 1.00 94.19 94 ASN A C 1
ATOM 719 O O . ASN A 1 94 ? -15.887 -7.609 19.938 1.00 94.19 94 ASN A O 1
ATOM 723 N N . LYS A 1 95 ? -15.742 -5.713 18.726 1.00 92.94 95 LYS A N 1
ATOM 724 C CA . LYS A 1 95 ? -14.445 -5.245 19.244 1.00 92.94 95 LYS A CA 1
ATOM 725 C C . LYS A 1 95 ? -13.313 -6.254 19.033 1.00 92.94 95 LYS A C 1
ATOM 727 O O . LYS A 1 95 ? -12.408 -6.355 19.855 1.00 92.94 95 LYS A O 1
ATOM 732 N N . VAL A 1 96 ? -13.381 -7.014 17.942 1.00 95.00 96 VAL A N 1
ATOM 733 C CA . VAL A 1 96 ? -12.279 -7.869 17.477 1.00 95.00 96 VAL A CA 1
ATOM 734 C C . VAL A 1 96 ? -11.153 -7.000 16.922 1.00 95.00 96 VAL A C 1
ATOM 736 O O . VAL A 1 96 ? -9.983 -7.314 17.086 1.00 95.00 96 VAL A O 1
ATOM 739 N N . THR A 1 97 ? -11.514 -5.881 16.294 1.00 92.56 97 THR A N 1
ATOM 740 C CA . THR A 1 97 ? -10.593 -4.851 15.811 1.00 92.56 97 THR A CA 1
ATOM 741 C C . THR A 1 97 ? -11.238 -3.468 15.930 1.00 92.56 97 THR A C 1
ATOM 743 O O . THR A 1 97 ? -12.457 -3.355 16.069 1.00 92.56 97 THR A O 1
ATOM 746 N N . THR A 1 98 ? -10.442 -2.404 15.874 1.00 88.25 98 THR A N 1
ATOM 747 C CA . THR A 1 98 ? -10.919 -1.009 15.842 1.00 88.25 98 THR A CA 1
ATOM 748 C C . THR A 1 98 ? -11.175 -0.504 14.418 1.00 88.25 98 THR A C 1
ATOM 750 O O . THR A 1 98 ? -11.864 0.504 14.227 1.00 88.25 98 THR A O 1
ATOM 753 N N . GLY A 1 99 ? -10.669 -1.223 13.412 1.00 93.12 99 GLY A N 1
ATOM 754 C CA . GLY A 1 99 ? -10.854 -0.916 12.003 1.00 93.12 99 GLY A CA 1
ATOM 755 C C . GLY A 1 99 ? -10.134 -1.901 11.084 1.00 93.12 99 GLY A C 1
ATOM 756 O O . GLY A 1 99 ? -9.422 -2.797 11.523 1.00 93.12 99 GLY A O 1
ATOM 757 N N . TYR A 1 100 ? -10.336 -1.747 9.783 1.00 95.75 100 TYR A N 1
ATOM 758 C CA . TYR A 1 100 ? -9.733 -2.591 8.760 1.00 95.75 100 TYR A CA 1
ATOM 759 C C . TYR A 1 100 ? -9.600 -1.825 7.443 1.00 95.75 100 TYR A C 1
ATOM 761 O O . TYR A 1 100 ? -10.362 -0.899 7.161 1.00 95.75 100 TYR A O 1
ATOM 769 N N . GLY A 1 101 ? -8.631 -2.221 6.620 1.00 96.44 101 GLY A N 1
ATOM 770 C CA . GLY A 1 101 ? -8.549 -1.773 5.231 1.00 96.44 101 GLY A CA 1
ATOM 771 C C . GLY A 1 101 ? -9.276 -2.740 4.302 1.00 96.44 101 GLY A C 1
ATOM 772 O O . GLY A 1 101 ? -9.070 -3.938 4.433 1.00 96.44 101 GLY A O 1
ATOM 773 N N . LEU A 1 102 ? -10.071 -2.250 3.351 1.00 97.25 102 LEU A N 1
ATOM 774 C CA . LEU A 1 102 ? -10.565 -3.021 2.206 1.00 97.25 102 LEU A CA 1
ATOM 775 C C . LEU A 1 102 ? -9.680 -2.729 0.987 1.00 97.25 102 LEU A C 1
ATOM 777 O O . LEU A 1 102 ? -9.479 -1.564 0.631 1.00 97.25 102 LEU A O 1
ATOM 781 N N . LYS A 1 103 ? -9.164 -3.782 0.349 1.00 96.88 103 LYS A N 1
ATOM 782 C CA . LYS A 1 103 ? -8.253 -3.706 -0.803 1.00 96.88 103 LYS A CA 1
ATOM 783 C C . LYS A 1 103 ? -8.722 -4.580 -1.959 1.00 96.88 103 LYS A C 1
ATOM 785 O O . LYS A 1 103 ? -9.536 -5.480 -1.774 1.00 96.88 103 LYS A O 1
ATOM 790 N N . SER A 1 104 ? -8.176 -4.324 -3.149 1.00 95.19 104 SER A N 1
ATOM 791 C CA . SER A 1 104 ? -8.358 -5.162 -4.336 1.00 95.19 104 SER A CA 1
ATOM 792 C C . SER A 1 104 ? -7.018 -5.666 -4.868 1.00 95.19 104 SER A C 1
ATOM 794 O O . SER A 1 104 ? -6.120 -4.879 -5.171 1.00 95.19 104 SER A O 1
ATOM 796 N N . ALA A 1 105 ? -6.917 -6.980 -5.074 1.00 93.69 105 ALA A N 1
ATOM 797 C CA . ALA A 1 105 ? -5.749 -7.649 -5.640 1.00 93.69 105 ALA A CA 1
ATOM 798 C C . ALA A 1 105 ? -5.397 -7.167 -7.061 1.00 93.69 105 ALA A C 1
ATOM 800 O O . ALA A 1 105 ? -4.256 -7.328 -7.496 1.00 93.69 105 ALA A O 1
ATOM 801 N N . ALA A 1 106 ? -6.334 -6.524 -7.772 1.00 91.56 106 ALA A N 1
ATOM 802 C CA . ALA A 1 106 ? -6.089 -5.933 -9.088 1.00 91.56 106 ALA A CA 1
ATOM 803 C C . ALA A 1 106 ? -4.993 -4.850 -9.069 1.00 91.56 106 ALA A C 1
ATOM 805 O O . ALA A 1 106 ? -4.344 -4.616 -10.089 1.00 91.56 106 ALA A O 1
ATOM 806 N N . TYR A 1 107 ? -4.769 -4.212 -7.917 1.00 93.62 107 TYR A N 1
ATOM 807 C CA . TYR A 1 107 ? -3.758 -3.166 -7.759 1.00 93.62 107 TYR A CA 1
ATOM 808 C C . TYR A 1 107 ? -2.429 -3.671 -7.204 1.00 93.62 107 TYR A C 1
ATOM 810 O O . TYR A 1 107 ? -1.467 -2.906 -7.235 1.00 93.62 107 TYR A O 1
ATOM 818 N N . SER A 1 108 ? -2.356 -4.945 -6.795 1.00 94.94 108 SER A N 1
ATOM 819 C CA . SER A 1 108 ? -1.180 -5.533 -6.150 1.00 94.94 108 SER A CA 1
ATOM 820 C C . SER A 1 108 ? 0.103 -5.210 -6.913 1.00 94.94 108 SER A C 1
ATOM 822 O O . SER A 1 108 ? 0.204 -5.533 -8.103 1.00 94.94 108 SER A O 1
ATOM 824 N N . ALA A 1 109 ? 1.075 -4.608 -6.223 1.00 97.00 109 ALA A N 1
ATOM 825 C CA . ALA A 1 109 ? 2.355 -4.203 -6.797 1.00 97.00 109 ALA A CA 1
ATOM 826 C C . ALA A 1 109 ? 3.213 -5.391 -7.260 1.00 97.00 109 ALA A C 1
ATOM 828 O O . ALA A 1 109 ? 3.994 -5.285 -8.209 1.00 97.00 109 ALA A O 1
ATOM 829 N N . ARG A 1 110 ? 3.049 -6.557 -6.617 1.00 95.50 110 ARG A N 1
ATOM 830 C CA . ARG A 1 110 ? 3.839 -7.779 -6.877 1.00 95.50 110 ARG A CA 1
ATOM 831 C C . ARG A 1 110 ? 5.351 -7.518 -6.844 1.00 95.50 110 ARG A C 1
ATOM 833 O O . ARG A 1 110 ? 6.108 -8.037 -7.668 1.00 95.50 110 ARG A O 1
ATOM 840 N N . PHE A 1 111 ? 5.763 -6.667 -5.912 1.00 97.31 111 PHE A N 1
ATOM 841 C CA . PHE A 1 111 ? 7.156 -6.336 -5.660 1.00 97.31 111 PHE A CA 1
ATOM 842 C C . PHE A 1 111 ? 7.877 -7.423 -4.867 1.00 97.31 111 PHE A C 1
ATOM 844 O O . PHE A 1 111 ? 7.257 -8.320 -4.295 1.00 97.31 111 PHE A O 1
ATOM 851 N N . LEU A 1 112 ? 9.208 -7.351 -4.865 1.00 96.00 112 LEU A N 1
ATOM 852 C CA . LEU A 1 112 ? 10.056 -8.216 -4.051 1.00 96.00 112 LEU A CA 1
ATOM 853 C C . LEU A 1 112 ? 9.899 -7.866 -2.564 1.00 96.00 112 LEU A C 1
ATOM 855 O O . LEU A 1 112 ? 10.250 -6.743 -2.185 1.00 96.00 112 LEU A O 1
ATOM 859 N N . PRO A 1 113 ? 9.432 -8.795 -1.709 1.00 94.81 113 PRO A N 1
ATOM 860 C CA . PRO A 1 113 ? 9.241 -8.528 -0.283 1.00 94.81 113 PRO A CA 1
ATOM 861 C C . PRO A 1 113 ? 10.494 -7.984 0.412 1.00 94.81 113 PRO A C 1
ATOM 863 O O . PRO A 1 113 ? 10.405 -7.103 1.260 1.00 94.81 113 PRO A O 1
ATOM 866 N N . GLU A 1 114 ? 11.677 -8.451 0.007 1.00 96.00 114 GLU A N 1
ATOM 867 C CA . GLU A 1 114 ? 12.963 -8.093 0.615 1.00 96.00 114 GLU A CA 1
ATOM 868 C C . GLU A 1 114 ? 13.374 -6.636 0.361 1.00 96.00 114 GLU A C 1
ATOM 870 O O . GLU A 1 114 ? 14.295 -6.138 1.003 1.00 96.00 114 GLU A O 1
ATOM 875 N N . LEU A 1 115 ? 12.721 -5.963 -0.587 1.00 97.62 115 LEU A N 1
ATOM 876 C CA . LEU A 1 115 ? 13.023 -4.594 -1.001 1.00 97.62 115 LEU A CA 1
ATOM 877 C C . LEU A 1 115 ? 11.801 -3.680 -0.906 1.00 97.62 115 LEU A C 1
ATOM 879 O O . LEU A 1 115 ? 11.837 -2.595 -1.476 1.00 97.62 115 LEU A O 1
ATOM 883 N N . THR A 1 116 ? 10.725 -4.102 -0.233 1.00 98.19 116 THR A N 1
ATOM 884 C CA . THR A 1 116 ? 9.443 -3.386 -0.272 1.00 98.19 116 THR A CA 1
ATOM 885 C C . THR A 1 116 ? 9.028 -2.810 1.077 1.00 98.19 116 THR A C 1
ATOM 887 O O . THR A 1 116 ? 9.043 -3.502 2.100 1.00 98.19 116 THR A O 1
ATOM 890 N N . LEU A 1 117 ? 8.598 -1.546 1.057 1.00 98.12 117 LEU A N 1
ATOM 891 C CA . LEU A 1 117 ? 7.806 -0.926 2.120 1.00 98.12 117 LEU A CA 1
ATOM 892 C C . LEU A 1 117 ? 6.440 -0.501 1.583 1.00 98.12 117 LEU A C 1
ATOM 894 O O . LEU A 1 117 ? 6.347 0.109 0.519 1.00 98.12 117 LEU A O 1
ATOM 898 N N . GLN A 1 118 ? 5.416 -0.754 2.390 1.00 98.25 118 GLN A N 1
ATOM 899 C CA . GLN A 1 118 ? 4.069 -0.228 2.224 1.00 98.25 118 GLN A CA 1
ATOM 900 C C . GLN A 1 118 ? 3.922 1.008 3.116 1.00 98.25 118 GLN A C 1
ATOM 902 O O . GLN A 1 118 ? 4.108 0.890 4.327 1.00 98.25 118 GLN A O 1
ATOM 907 N N . TYR A 1 119 ? 3.546 2.160 2.558 1.00 98.06 119 TYR A N 1
ATOM 908 C CA . TYR A 1 119 ? 3.266 3.392 3.305 1.00 98.06 119 TYR A CA 1
ATOM 909 C C . TYR A 1 119 ? 1.812 3.845 3.100 1.00 98.06 119 TYR A C 1
ATOM 911 O O . TYR A 1 119 ? 1.434 4.287 2.017 1.00 98.06 119 TYR A O 1
ATOM 919 N N . GLY A 1 120 ? 0.992 3.750 4.149 1.00 96.56 120 GLY A N 1
ATOM 920 C CA . GLY A 1 120 ? -0.399 4.199 4.135 1.00 96.56 120 GLY A CA 1
ATOM 921 C C . GLY A 1 120 ? -0.541 5.707 4.345 1.00 96.56 120 GLY A C 1
ATOM 922 O O . GLY A 1 120 ? -0.003 6.243 5.315 1.00 96.56 120 GLY A O 1
ATOM 923 N N . HIS A 1 121 ? -1.289 6.386 3.467 1.00 95.81 121 HIS A N 1
ATOM 924 C CA . HIS A 1 121 ? -1.653 7.801 3.618 1.00 95.81 121 HIS A CA 1
ATOM 925 C C . HIS A 1 121 ? -2.893 8.150 2.755 1.00 95.81 121 HIS A C 1
ATOM 927 O O . HIS A 1 121 ? -3.375 7.336 1.973 1.00 95.81 121 HIS A O 1
ATOM 933 N N . SER A 1 122 ? -3.460 9.351 2.909 1.00 93.25 122 SER A N 1
ATOM 934 C CA . SER A 1 122 ? -4.719 9.773 2.257 1.00 93.25 122 SER A CA 1
ATOM 935 C C . SER A 1 122 ? -4.643 11.089 1.466 1.00 93.25 122 SER A C 1
ATOM 937 O O . SER A 1 122 ? -5.665 11.677 1.119 1.00 93.25 122 SER A O 1
ATOM 939 N N . ASP A 1 123 ? -3.435 11.576 1.158 1.00 94.56 123 ASP A N 1
ATOM 940 C CA . ASP A 1 123 ? -3.245 12.880 0.508 1.00 94.56 123 ASP A CA 1
ATOM 941 C C . ASP A 1 123 ? -2.249 12.780 -0.649 1.00 94.56 123 ASP A C 1
ATOM 943 O O . ASP A 1 123 ? -1.087 12.423 -0.460 1.00 94.56 123 ASP A O 1
ATOM 947 N N . ILE A 1 124 ? -2.694 13.095 -1.864 1.00 95.81 124 ILE A N 1
ATOM 948 C CA . ILE A 1 124 ? -1.858 12.974 -3.064 1.00 95.81 124 ILE A CA 1
ATOM 949 C C . ILE A 1 124 ? -0.707 13.992 -3.098 1.00 95.81 124 ILE A C 1
ATOM 951 O O . ILE A 1 124 ? 0.375 13.699 -3.612 1.00 95.81 124 ILE A O 1
ATOM 955 N N . LYS A 1 125 ? -0.875 15.174 -2.484 1.00 97.50 125 LYS A N 1
ATOM 956 C CA . LYS A 1 125 ? 0.209 16.166 -2.394 1.00 97.50 125 LYS A CA 1
ATOM 957 C C . LYS A 1 125 ? 1.322 15.677 -1.477 1.00 97.50 125 LYS A C 1
ATOM 959 O O . LYS A 1 125 ? 2.476 16.031 -1.721 1.00 97.50 125 LYS A O 1
ATOM 964 N N . HIS A 1 126 ? 0.990 14.877 -0.459 1.00 98.19 126 HIS A N 1
ATOM 965 C CA . HIS A 1 126 ? 1.989 14.217 0.380 1.00 98.19 126 HIS A CA 1
ATOM 966 C C . HIS A 1 126 ? 2.891 13.319 -0.470 1.00 98.19 126 HIS A C 1
ATOM 968 O O . HIS A 1 126 ? 4.106 13.498 -0.452 1.00 98.19 126 HIS A O 1
ATOM 974 N N . VAL A 1 127 ? 2.316 12.432 -1.294 1.00 97.56 127 VAL A N 1
ATOM 975 C CA . VAL A 1 127 ? 3.104 11.538 -2.165 1.00 97.56 127 VAL A CA 1
ATOM 976 C C . VAL A 1 127 ? 3.956 12.325 -3.155 1.00 97.56 127 VAL A C 1
ATOM 978 O O . VAL A 1 127 ? 5.123 11.991 -3.334 1.00 97.56 127 VAL A O 1
ATOM 981 N N . HIS A 1 128 ? 3.441 13.401 -3.760 1.00 98.25 128 HIS A N 1
ATOM 982 C CA . HIS A 1 128 ? 4.256 14.244 -4.647 1.00 98.25 128 HIS A CA 1
ATOM 983 C C . HIS A 1 128 ? 5.504 14.789 -3.950 1.00 98.25 128 HIS A C 1
ATOM 985 O O . HIS A 1 128 ? 6.601 14.747 -4.509 1.00 98.25 128 HIS A O 1
ATOM 991 N N . GLN A 1 129 ? 5.353 15.295 -2.725 1.00 98.44 129 GLN A N 1
ATOM 992 C CA . GLN A 1 129 ? 6.492 15.793 -1.961 1.00 98.44 129 GLN A CA 1
ATOM 993 C C . GLN A 1 129 ? 7.408 14.667 -1.492 1.00 98.44 129 GLN A C 1
ATOM 995 O O . GLN A 1 129 ? 8.620 14.852 -1.517 1.00 98.44 129 GLN A O 1
ATOM 1000 N N . LEU A 1 130 ? 6.858 13.502 -1.145 1.00 98.44 130 LEU A N 1
ATOM 1001 C CA . LEU A 1 130 ? 7.643 12.324 -0.801 1.00 98.44 130 LEU A CA 1
ATOM 1002 C C . LEU A 1 130 ? 8.513 11.868 -1.976 1.00 98.44 130 LEU A C 1
ATOM 1004 O O . LEU A 1 130 ? 9.697 11.637 -1.788 1.00 98.44 130 LEU A O 1
ATOM 1008 N N . MET A 1 131 ? 7.982 11.805 -3.197 1.00 98.38 131 MET A N 1
ATOM 1009 C CA . MET A 1 131 ? 8.774 11.465 -4.388 1.00 98.38 131 MET A CA 1
ATOM 1010 C C . MET A 1 131 ? 9.920 12.463 -4.613 1.00 98.38 131 MET A C 1
ATOM 1012 O O . MET A 1 131 ? 11.064 12.066 -4.838 1.00 98.38 131 MET A O 1
ATOM 1016 N N . GLY A 1 132 ? 9.638 13.766 -4.483 1.00 97.69 132 GLY A N 1
ATOM 1017 C CA . GLY A 1 132 ? 10.666 14.805 -4.550 1.00 97.69 132 GLY A CA 1
ATOM 1018 C C . GLY A 1 132 ? 11.724 14.675 -3.448 1.00 97.69 132 GLY A C 1
ATOM 1019 O O . GLY A 1 132 ? 12.907 14.880 -3.717 1.00 97.69 132 GLY A O 1
ATOM 1020 N N . LEU A 1 133 ? 11.303 14.298 -2.239 1.00 97.94 133 LEU A N 1
ATOM 1021 C CA . LEU A 1 133 ? 12.164 14.069 -1.083 1.00 97.94 133 LEU A CA 1
ATOM 1022 C C . LEU A 1 133 ? 13.065 12.842 -1.274 1.00 97.94 133 LEU A C 1
ATOM 1024 O O . LEU A 1 133 ? 14.271 12.942 -1.071 1.00 97.94 133 LEU A O 1
ATOM 1028 N N . LEU A 1 134 ? 12.517 11.709 -1.722 1.00 98.19 134 LEU A N 1
ATOM 1029 C CA . LEU A 1 134 ? 13.313 10.518 -2.035 1.00 98.19 134 LEU A CA 1
ATOM 1030 C C . LEU A 1 134 ? 14.398 10.864 -3.059 1.00 98.19 134 LEU A C 1
ATOM 1032 O O . LEU A 1 134 ? 15.574 10.592 -2.832 1.00 98.19 134 LEU A O 1
ATOM 1036 N N . ASN A 1 135 ? 14.031 11.581 -4.124 1.00 96.88 135 ASN A N 1
ATOM 1037 C CA . ASN A 1 135 ? 14.989 12.026 -5.129 1.00 96.88 135 ASN A CA 1
ATOM 1038 C C . ASN A 1 135 ? 16.063 12.974 -4.552 1.00 96.88 135 ASN A C 1
ATOM 1040 O O . ASN A 1 135 ? 17.236 12.840 -4.894 1.00 96.88 135 ASN A O 1
ATOM 1044 N N . SER A 1 136 ? 15.712 13.904 -3.650 1.00 97.06 136 SER A N 1
ATOM 1045 C CA . SER A 1 136 ? 16.713 14.778 -3.011 1.00 97.06 136 SER A CA 1
ATOM 1046 C C . SER A 1 136 ? 17.673 14.026 -2.088 1.00 97.06 136 SER A C 1
ATOM 1048 O O . SER A 1 136 ? 18.826 14.429 -1.951 1.00 97.06 136 SER A O 1
ATOM 1050 N N . GLU A 1 137 ? 17.218 12.916 -1.511 1.00 97.50 137 GLU A N 1
ATOM 1051 C CA . GLU A 1 137 ? 18.019 12.016 -0.677 1.00 97.50 137 GLU A CA 1
ATOM 1052 C C . GLU A 1 137 ? 18.770 10.951 -1.502 1.00 97.50 137 GLU A C 1
ATOM 1054 O O . GLU A 1 137 ? 19.434 10.078 -0.939 1.00 97.50 137 GLU A O 1
ATOM 1059 N N . ASN A 1 138 ? 18.731 11.043 -2.838 1.00 97.31 138 ASN A N 1
ATOM 1060 C CA . ASN A 1 138 ? 19.293 10.069 -3.783 1.00 97.31 138 ASN A CA 1
ATOM 1061 C C . ASN A 1 138 ? 18.736 8.648 -3.595 1.00 97.31 138 ASN A C 1
ATOM 1063 O O . ASN A 1 138 ? 19.443 7.674 -3.832 1.00 97.31 138 ASN A O 1
ATOM 1067 N N . ILE A 1 139 ? 17.479 8.538 -3.169 1.00 98.12 139 ILE A N 1
ATOM 1068 C CA . ILE A 1 139 ? 16.744 7.283 -3.036 1.00 98.12 139 ILE A CA 1
ATOM 1069 C C . ILE A 1 139 ? 15.812 7.141 -4.238 1.00 98.12 139 ILE A C 1
ATOM 1071 O O . ILE A 1 139 ? 14.998 8.022 -4.528 1.00 98.12 139 ILE A O 1
ATOM 1075 N N . THR A 1 140 ? 15.915 6.009 -4.930 1.00 97.50 140 THR A N 1
ATOM 1076 C CA . THR A 1 140 ? 15.026 5.656 -6.039 1.00 97.50 140 THR A CA 1
ATOM 1077 C C . THR A 1 140 ? 14.276 4.366 -5.712 1.00 97.50 140 THR A C 1
ATOM 1079 O O . THR A 1 140 ? 14.838 3.439 -5.129 1.00 97.50 140 THR A O 1
ATOM 1082 N N . ALA A 1 141 ? 12.990 4.323 -6.058 1.00 98.38 141 ALA A N 1
ATOM 1083 C CA . ALA A 1 141 ? 12.141 3.152 -5.873 1.00 98.38 141 ALA A CA 1
ATOM 1084 C C . ALA A 1 141 ? 11.150 3.016 -7.032 1.00 98.38 141 ALA A C 1
ATOM 1086 O O . ALA A 1 141 ? 10.756 4.020 -7.632 1.00 98.38 141 ALA A O 1
ATOM 1087 N N . LYS A 1 142 ? 10.710 1.792 -7.332 1.00 98.69 142 LYS A N 1
ATOM 1088 C CA . LYS A 1 142 ? 9.483 1.574 -8.111 1.00 98.69 142 LYS A CA 1
ATOM 1089 C C . LYS A 1 142 ? 8.296 1.956 -7.247 1.00 98.69 142 LYS A C 1
ATOM 1091 O O . LYS A 1 142 ? 8.267 1.638 -6.064 1.00 98.69 142 LYS A O 1
ATOM 1096 N N . VAL A 1 143 ? 7.321 2.611 -7.859 1.00 98.62 143 VAL A N 1
ATOM 1097 C CA . VAL A 1 143 ? 6.192 3.217 -7.161 1.00 98.62 143 VAL A CA 1
ATOM 1098 C C . VAL A 1 143 ? 4.897 2.613 -7.662 1.00 98.62 143 VAL A C 1
ATOM 1100 O O . VAL A 1 143 ? 4.592 2.699 -8.855 1.00 98.62 143 VAL A O 1
ATOM 1103 N N . GLN A 1 144 ? 4.111 2.066 -6.742 1.00 98.06 144 GLN A N 1
ATOM 1104 C CA . GLN A 1 144 ? 2.736 1.668 -7.004 1.00 98.06 144 GLN A CA 1
ATOM 1105 C C . GLN A 1 144 ? 1.796 2.277 -5.968 1.00 98.06 144 GLN A C 1
ATOM 1107 O O . GLN A 1 144 ? 2.124 2.365 -4.789 1.00 98.06 144 GLN A O 1
ATOM 1112 N N . LEU A 1 145 ? 0.627 2.719 -6.431 1.00 97.38 145 LEU A N 1
ATOM 1113 C CA . LEU A 1 145 ? -0.421 3.264 -5.575 1.00 97.38 145 LEU A CA 1
ATOM 1114 C C . LEU A 1 145 ? -1.581 2.270 -5.521 1.00 97.38 145 LEU A C 1
ATOM 1116 O O . LEU A 1 145 ? -2.292 2.093 -6.511 1.00 97.38 145 LEU A O 1
ATOM 1120 N N . GLU A 1 146 ? -1.770 1.626 -4.375 1.00 96.75 146 GLU A N 1
ATOM 1121 C CA . GLU A 1 146 ? -2.875 0.701 -4.143 1.00 96.75 146 GLU A CA 1
ATOM 1122 C C . GLU A 1 146 ? -4.025 1.439 -3.445 1.00 96.75 146 GLU A C 1
ATOM 1124 O O . GLU A 1 146 ? -3.842 1.926 -2.327 1.00 96.75 146 GLU A O 1
ATOM 1129 N N . PRO A 1 147 ? -5.215 1.561 -4.062 1.00 95.38 147 PRO A N 1
ATOM 1130 C CA . PRO A 1 147 ? -6.358 2.157 -3.395 1.00 95.38 147 PRO A CA 1
ATOM 1131 C C . PRO A 1 147 ? -6.805 1.276 -2.236 1.00 95.38 147 PRO A C 1
ATOM 1133 O O . PRO A 1 147 ? -6.947 0.057 -2.363 1.00 95.38 147 PRO A O 1
ATOM 1136 N N . LYS A 1 148 ? -7.094 1.928 -1.118 1.00 95.44 148 LYS A N 1
ATOM 1137 C CA . LYS A 1 148 ? -7.598 1.298 0.094 1.00 95.44 148 LYS A CA 1
ATOM 1138 C C . LYS A 1 148 ? -8.804 2.077 0.578 1.00 95.44 148 LYS A C 1
ATOM 1140 O O . LYS A 1 148 ? -8.834 3.301 0.490 1.00 95.44 148 LYS A O 1
ATOM 1145 N N . ILE A 1 149 ? -9.777 1.377 1.135 1.00 95.56 149 ILE A N 1
ATOM 1146 C CA . ILE A 1 149 ? -10.808 2.021 1.944 1.00 95.56 149 ILE A CA 1
ATOM 1147 C C . ILE A 1 149 ? -10.508 1.680 3.385 1.00 95.56 149 ILE A C 1
ATOM 1149 O O . ILE A 1 149 ? -10.476 0.506 3.737 1.00 95.56 149 ILE A O 1
ATOM 1153 N N . SER A 1 150 ? -10.255 2.692 4.199 1.00 94.75 150 SER A N 1
ATOM 1154 C CA . SER A 1 150 ? -10.090 2.529 5.637 1.00 94.75 150 SER A CA 1
ATOM 1155 C C . SER A 1 150 ? -11.461 2.615 6.292 1.00 94.75 150 SER A C 1
ATOM 1157 O O . SER A 1 150 ? -12.155 3.626 6.148 1.00 94.75 150 SER A O 1
ATOM 1159 N N . ILE A 1 151 ? -11.849 1.541 6.983 1.00 95.38 151 ILE A N 1
ATOM 1160 C CA . ILE A 1 151 ? -13.114 1.430 7.702 1.00 95.38 151 ILE A CA 1
ATOM 1161 C C . ILE A 1 151 ? -12.841 1.315 9.193 1.00 95.38 151 ILE A C 1
ATOM 1163 O O . ILE A 1 151 ? -12.159 0.394 9.629 1.00 95.38 151 ILE A O 1
ATOM 1167 N N . TYR A 1 152 ? -13.368 2.243 9.983 1.00 92.56 152 TYR A N 1
ATOM 1168 C CA . TYR A 1 152 ? -13.127 2.296 11.427 1.00 92.56 152 TYR A CA 1
ATOM 1169 C C . TYR A 1 152 ? -14.288 2.954 12.162 1.00 92.56 152 TYR A C 1
ATOM 1171 O O . TYR A 1 152 ? -15.122 3.638 11.564 1.00 92.56 152 TYR A O 1
ATOM 1179 N N . GLN A 1 153 ? -14.358 2.740 13.474 1.00 91.12 153 GLN A N 1
ATOM 1180 C CA . GLN A 1 153 ? -15.408 3.325 14.300 1.00 91.12 153 GLN A CA 1
ATOM 1181 C C . GLN A 1 153 ? -15.333 4.862 14.298 1.00 91.12 153 GLN A C 1
ATOM 1183 O O . GLN A 1 153 ? -14.300 5.447 14.615 1.00 91.12 153 GLN A O 1
ATOM 1188 N N . TYR A 1 154 ? -16.450 5.519 13.974 1.00 90.25 154 TYR A N 1
ATOM 1189 C CA . TYR A 1 154 ? -16.617 6.956 14.175 1.00 90.25 154 TYR A CA 1
ATOM 1190 C C . TYR A 1 154 ? -16.862 7.241 15.654 1.00 90.25 154 TYR A C 1
ATOM 1192 O O . TYR A 1 154 ? -17.748 6.646 16.276 1.00 90.25 154 TYR A O 1
ATOM 1200 N N . LEU A 1 155 ? -16.103 8.183 16.205 1.00 88.06 155 LEU A N 1
ATOM 1201 C CA . LEU A 1 155 ? -16.230 8.594 17.593 1.00 88.06 155 LEU A CA 1
ATOM 1202 C C . LEU A 1 155 ? -17.022 9.913 17.691 1.00 88.06 155 LEU A C 1
ATOM 1204 O O . LEU A 1 155 ? -16.617 10.901 17.074 1.00 88.06 155 LEU A O 1
ATOM 1208 N N . PRO A 1 156 ? -18.144 9.973 18.441 1.00 84.75 156 PRO A N 1
ATOM 1209 C CA . PRO A 1 156 ? -18.988 11.173 18.530 1.00 84.75 156 PRO A CA 1
ATOM 1210 C C . PRO A 1 156 ? -18.259 12.445 18.988 1.00 84.75 156 PRO A C 1
ATOM 1212 O O . PRO A 1 156 ? -18.674 13.558 18.662 1.00 84.75 156 PRO A O 1
ATOM 1215 N N . GLU A 1 157 ? -17.165 12.308 19.737 1.00 87.88 157 GLU A N 1
ATOM 1216 C CA . GLU A 1 157 ? -16.293 13.412 20.144 1.00 87.88 157 GLU A CA 1
ATOM 1217 C C . GLU A 1 157 ? -15.604 14.131 18.975 1.00 87.88 157 GLU A C 1
ATOM 1219 O O . GLU A 1 157 ? -15.172 15.272 19.142 1.00 87.88 157 GLU A O 1
ATOM 1224 N N . TRP A 1 158 ? -15.537 13.522 17.786 1.00 83.75 158 TRP A N 1
ATOM 1225 C CA . TRP A 1 158 ? -15.006 14.160 16.578 1.00 83.75 158 TRP A CA 1
ATOM 1226 C C . TRP A 1 158 ? -15.946 15.223 15.995 1.00 83.75 158 TRP A C 1
ATOM 1228 O O . TRP A 1 158 ? -15.522 16.026 15.160 1.00 83.75 158 TRP A O 1
ATOM 1238 N N . GLY A 1 159 ? -17.196 15.281 16.462 1.00 89.69 159 GLY A N 1
ATOM 1239 C CA . GLY A 1 159 ? -18.179 16.288 16.078 1.00 89.69 159 GLY A CA 1
ATOM 1240 C C . GLY A 1 159 ? -19.392 15.703 15.350 1.00 89.69 159 GLY A C 1
ATOM 1241 O O . GLY A 1 159 ? -19.699 14.522 15.489 1.00 89.69 159 GLY A O 1
ATOM 1242 N N . PRO A 1 160 ? -20.158 16.535 14.623 1.00 91.62 160 PRO A N 1
ATOM 1243 C CA . PRO A 1 160 ? -21.263 16.045 13.811 1.00 91.62 160 PRO A CA 1
ATOM 1244 C C . PRO A 1 160 ? -20.741 15.272 12.595 1.00 91.62 160 PRO A C 1
ATOM 1246 O O . PRO A 1 160 ? -19.730 15.650 11.999 1.00 91.62 160 PRO A O 1
ATOM 1249 N N . ILE A 1 161 ? -21.490 14.247 12.184 1.00 92.38 161 ILE A N 1
ATOM 1250 C CA . ILE A 1 161 ? -21.222 13.509 10.948 1.00 92.38 161 ILE A CA 1
ATOM 1251 C C . ILE A 1 161 ? -21.236 14.494 9.765 1.00 92.38 161 ILE A C 1
ATOM 1253 O O . ILE A 1 161 ? -22.235 15.200 9.574 1.00 92.38 161 ILE A O 1
ATOM 1257 N N . PRO A 1 162 ? -20.141 14.590 8.988 1.00 91.50 162 PRO A N 1
ATOM 1258 C CA . PRO A 1 162 ? -20.088 15.475 7.835 1.00 91.50 162 PRO A CA 1
ATOM 1259 C C . PRO A 1 162 ? -20.929 14.918 6.678 1.00 91.50 162 PRO A C 1
ATOM 1261 O O . PRO A 1 162 ? -21.281 13.739 6.641 1.00 91.50 162 PRO A O 1
ATOM 1264 N N . GLU A 1 163 ? -21.236 15.771 5.701 1.00 93.81 163 GLU A N 1
ATOM 1265 C CA . GLU A 1 163 ? -21.880 15.332 4.461 1.00 93.81 163 GLU A CA 1
ATOM 1266 C C . GLU A 1 163 ? -20.972 14.349 3.705 1.00 93.81 163 GLU A C 1
ATOM 1268 O O . GLU A 1 163 ? -19.761 14.563 3.602 1.00 93.81 163 GLU A O 1
ATOM 1273 N N . ALA A 1 164 ? -21.561 13.273 3.178 1.00 93.75 164 ALA A N 1
ATOM 1274 C CA . ALA A 1 164 ? -20.827 12.280 2.409 1.00 93.75 164 ALA A CA 1
ATOM 1275 C C . ALA A 1 164 ? -20.229 12.888 1.129 1.00 93.75 164 ALA A C 1
ATOM 1277 O O . ALA A 1 164 ? -20.825 13.731 0.457 1.00 93.75 164 ALA A O 1
ATOM 1278 N N . THR A 1 165 ? -19.050 12.405 0.766 1.00 90.56 165 THR A N 1
ATOM 1279 C CA . THR A 1 165 ? -18.319 12.752 -0.453 1.00 90.56 165 THR A CA 1
ATOM 1280 C C . THR A 1 165 ? -17.960 11.466 -1.206 1.00 90.56 165 THR A C 1
ATOM 1282 O O . THR A 1 165 ? -18.032 10.384 -0.624 1.00 90.56 165 THR A O 1
ATOM 1285 N N . PRO A 1 166 ? -17.512 11.532 -2.474 1.00 88.25 166 PRO A N 1
ATOM 1286 C CA . PRO A 1 166 ? -17.076 10.338 -3.206 1.00 88.25 166 PRO A CA 1
ATOM 1287 C C . PRO A 1 166 ? -15.928 9.548 -2.550 1.00 88.25 166 PRO A C 1
ATOM 1289 O O . PRO A 1 166 ? -15.680 8.411 -2.943 1.00 88.25 166 PRO A O 1
ATOM 1292 N N . THR A 1 167 ? -15.219 10.151 -1.589 1.00 89.81 167 THR A N 1
ATOM 1293 C CA . THR A 1 167 ? -14.037 9.587 -0.923 1.00 89.81 167 THR A CA 1
ATOM 1294 C C . THR A 1 167 ? -14.190 9.460 0.592 1.00 89.81 167 THR A C 1
ATOM 1296 O O . THR A 1 167 ? -13.243 9.062 1.263 1.00 89.81 167 THR A O 1
ATOM 1299 N N . TYR A 1 168 ? -15.336 9.845 1.154 1.00 92.56 168 TYR A N 1
ATOM 1300 C CA . TYR A 1 168 ? -15.568 9.822 2.596 1.00 92.56 168 TYR A CA 1
ATOM 1301 C C . TYR A 1 168 ? -17.058 9.716 2.895 1.00 92.56 168 TYR A C 1
ATOM 1303 O O . TYR A 1 168 ? -17.831 10.568 2.457 1.00 92.56 168 TYR A O 1
ATOM 1311 N N . GLU A 1 169 ? -17.456 8.742 3.700 1.00 95.00 169 GLU A N 1
ATOM 1312 C CA . GLU A 1 169 ? -18.809 8.650 4.243 1.00 95.00 169 GLU A CA 1
ATOM 1313 C C . GLU A 1 169 ? -18.794 8.081 5.666 1.00 95.00 169 GLU A C 1
ATOM 1315 O O . GLU A 1 169 ? -17.864 7.381 6.060 1.00 95.00 169 GLU A O 1
ATOM 1320 N N . VAL A 1 170 ? -19.838 8.377 6.441 1.00 95.19 170 VAL A N 1
ATOM 1321 C CA . VAL A 1 170 ? -20.097 7.718 7.726 1.00 95.19 170 VAL A CA 1
ATOM 1322 C C . VAL A 1 170 ? -21.425 6.985 7.614 1.00 95.19 170 VAL A C 1
ATOM 1324 O O . VAL A 1 170 ? -22.443 7.600 7.293 1.00 95.19 170 VAL A O 1
ATOM 1327 N N . LYS A 1 171 ? -21.417 5.676 7.870 1.00 93.19 171 LYS A N 1
ATOM 1328 C CA . LYS A 1 171 ? -22.624 4.843 7.905 1.00 93.19 171 LYS A CA 1
ATOM 1329 C C . LYS A 1 171 ? -23.029 4.599 9.348 1.00 93.19 171 LYS A C 1
ATOM 1331 O O . LYS A 1 171 ? -22.247 4.060 10.128 1.00 93.19 171 LYS A O 1
ATOM 1336 N N . GLU A 1 172 ? -24.251 4.991 9.682 1.00 93.12 172 GLU A N 1
ATOM 1337 C CA . GLU A 1 172 ? -24.847 4.754 10.994 1.00 93.12 172 GLU A CA 1
ATOM 1338 C C . GLU A 1 172 ? -25.568 3.398 11.025 1.00 93.12 172 GLU A C 1
ATOM 1340 O O . GLU A 1 172 ? -26.353 3.063 10.135 1.00 93.12 172 GLU A O 1
ATOM 1345 N N . TYR A 1 173 ? -25.311 2.640 12.084 1.00 89.38 173 TYR A N 1
ATOM 1346 C CA . TYR A 1 173 ? -25.962 1.393 12.476 1.00 89.38 173 TYR A CA 1
ATOM 1347 C C . TYR A 1 173 ? -26.545 1.567 13.892 1.00 89.38 173 TYR A C 1
ATOM 1349 O O . TYR A 1 173 ? -26.310 2.586 14.536 1.00 89.38 173 TYR A O 1
ATOM 1357 N N . GLU A 1 174 ? -27.313 0.590 14.388 1.00 85.81 174 GLU A N 1
ATOM 1358 C CA . GLU A 1 174 ? -28.067 0.722 15.652 1.00 85.81 174 GLU A CA 1
ATOM 1359 C C . GLU A 1 174 ? -27.191 1.132 16.853 1.00 85.81 174 GLU A C 1
ATOM 1361 O O . GLU A 1 174 ? -27.555 2.059 17.573 1.00 85.81 174 GLU A O 1
ATOM 1366 N N . ASP A 1 175 ? -26.011 0.519 17.002 1.00 86.62 175 ASP A N 1
ATOM 1367 C CA . ASP A 1 175 ? -25.086 0.750 18.126 1.00 86.62 175 ASP A CA 1
ATOM 1368 C C . ASP A 1 175 ? -23.679 1.207 17.683 1.00 86.62 175 ASP A C 1
ATOM 1370 O O . ASP A 1 175 ? -22.733 1.210 18.475 1.00 86.62 175 ASP A O 1
ATOM 1374 N N . LEU A 1 176 ? -23.504 1.555 16.405 1.00 90.81 176 LEU A N 1
ATOM 1375 C CA . LEU A 1 176 ? -22.191 1.802 15.806 1.00 90.81 176 LEU A CA 1
ATOM 1376 C C . LEU A 1 176 ? -22.300 2.790 14.646 1.00 90.81 176 LEU A C 1
ATOM 1378 O O . LEU A 1 176 ? -23.226 2.711 13.850 1.00 90.81 176 LEU A O 1
ATOM 1382 N N . ALA A 1 177 ? -21.314 3.664 14.487 1.00 93.44 177 ALA A N 1
ATOM 1383 C CA . ALA A 1 177 ? -21.109 4.409 13.251 1.00 93.44 177 ALA A CA 1
ATOM 1384 C C . ALA A 1 177 ? -19.736 4.041 12.684 1.00 93.44 177 ALA A C 1
ATOM 1386 O O . ALA A 1 177 ? -18.757 4.001 13.428 1.00 93.44 177 ALA A O 1
ATOM 1387 N N . LEU A 1 178 ? -19.666 3.749 11.386 1.00 95.12 178 LEU A N 1
ATOM 1388 C CA . LEU A 1 178 ? -18.423 3.401 10.698 1.00 95.12 178 LEU A CA 1
ATOM 1389 C C . LEU A 1 178 ? -18.061 4.480 9.686 1.00 95.12 178 LEU A C 1
ATOM 1391 O O . LEU A 1 178 ? -18.874 4.830 8.830 1.00 95.12 178 LEU A O 1
ATOM 1395 N N . VAL A 1 179 ? -16.832 4.975 9.775 1.00 95.06 179 VAL A N 1
ATOM 1396 C CA . VAL A 1 179 ? -16.201 5.788 8.736 1.00 95.06 179 VAL A CA 1
ATOM 1397 C C . VAL A 1 179 ? -15.783 4.884 7.591 1.00 95.06 179 VAL A C 1
ATOM 1399 O O . VAL A 1 179 ? -15.277 3.800 7.838 1.00 95.06 179 VAL A O 1
ATOM 1402 N N . TYR A 1 180 ? -15.949 5.353 6.360 1.00 94.88 180 TYR A N 1
ATOM 1403 C CA . TYR A 1 180 ? -15.360 4.788 5.152 1.00 94.88 180 TYR A CA 1
ATOM 1404 C C . TYR A 1 180 ? -14.576 5.910 4.480 1.00 94.88 180 TYR A C 1
ATOM 1406 O O . TYR A 1 180 ? -15.171 6.884 4.018 1.00 94.88 180 TYR A O 1
ATOM 1414 N N . ALA A 1 181 ? -13.252 5.797 4.447 1.00 93.88 181 ALA A N 1
ATOM 1415 C CA . ALA A 1 181 ? -12.372 6.805 3.865 1.00 93.88 181 ALA A CA 1
ATOM 1416 C C . ALA A 1 181 ? -11.524 6.195 2.748 1.00 93.88 181 ALA A C 1
ATOM 1418 O O . ALA A 1 181 ? -10.875 5.173 2.958 1.00 93.88 181 ALA A O 1
ATOM 1419 N N . VAL A 1 182 ? -11.513 6.825 1.572 1.00 94.19 182 VAL A N 1
ATOM 1420 C CA . VAL A 1 182 ? -10.582 6.469 0.496 1.00 94.19 182 VAL A CA 1
ATOM 1421 C C . VAL A 1 182 ? -9.191 6.955 0.877 1.00 94.19 182 VAL A C 1
ATOM 1423 O O . VAL A 1 182 ? -8.960 8.142 1.107 1.00 94.19 182 VAL A O 1
ATOM 1426 N N . GLU A 1 183 ? -8.266 6.015 0.903 1.00 95.06 183 GLU A N 1
ATOM 1427 C CA . GLU A 1 183 ? -6.850 6.203 1.159 1.00 95.06 183 GLU A CA 1
ATOM 1428 C C . GLU A 1 183 ? -6.045 5.445 0.100 1.00 95.06 183 GLU A C 1
ATOM 1430 O O . GLU A 1 183 ? -6.586 4.861 -0.846 1.00 95.06 183 GLU A O 1
ATOM 1435 N N . TYR A 1 184 ? -4.731 5.440 0.262 1.00 96.12 184 TYR A N 1
ATOM 1436 C CA . TYR A 1 184 ? -3.852 4.562 -0.480 1.00 96.12 184 TYR A CA 1
ATOM 1437 C C . TYR A 1 184 ? -2.872 3.868 0.448 1.00 96.12 184 TYR A C 1
ATOM 1439 O O . TYR A 1 184 ? -2.527 4.364 1.523 1.00 96.12 184 TYR A O 1
ATOM 1447 N N . ASP A 1 185 ? -2.379 2.742 -0.035 1.00 97.56 185 ASP A N 1
ATOM 1448 C CA . ASP A 1 185 ? -1.083 2.225 0.340 1.00 97.56 185 ASP A CA 1
ATOM 1449 C C . ASP A 1 185 ? -0.111 2.475 -0.821 1.00 97.56 185 ASP A C 1
ATOM 1451 O O . ASP A 1 185 ? -0.345 2.090 -1.966 1.00 97.56 185 ASP A O 1
ATOM 1455 N N . LEU A 1 186 ? 0.958 3.210 -0.530 1.00 98.38 186 LEU A N 1
ATOM 1456 C CA . LEU A 1 186 ? 2.058 3.466 -1.446 1.00 98.38 186 LEU A CA 1
ATOM 1457 C 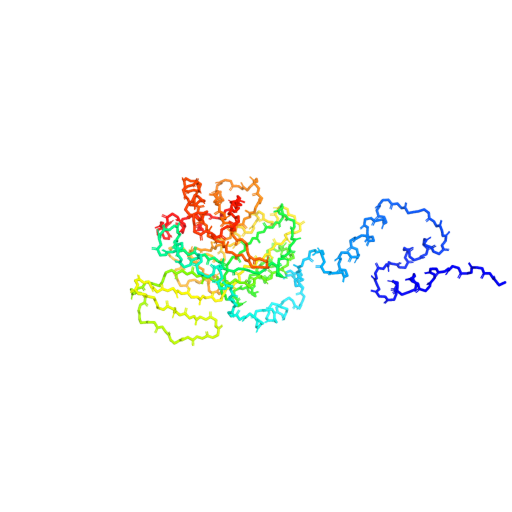C . LEU A 1 186 ? 3.076 2.340 -1.283 1.00 98.38 186 LEU A C 1
ATOM 1459 O O . LEU A 1 186 ? 3.785 2.289 -0.279 1.00 98.38 186 LEU A O 1
ATOM 1463 N N . GLU A 1 187 ? 3.151 1.460 -2.269 1.00 98.69 187 GLU A N 1
ATOM 1464 C CA . GLU A 1 187 ? 4.157 0.405 -2.325 1.00 98.69 187 GLU A CA 1
ATOM 1465 C C . GLU A 1 187 ? 5.429 0.947 -2.984 1.00 98.69 187 GLU A C 1
ATOM 1467 O O . GLU A 1 187 ? 5.385 1.551 -4.067 1.00 98.69 187 GLU A O 1
ATOM 1472 N N . LEU A 1 188 ? 6.568 0.728 -2.326 1.00 98.75 188 LEU A N 1
ATOM 1473 C CA . LEU A 1 188 ? 7.889 1.175 -2.761 1.00 98.75 188 LEU A CA 1
ATOM 1474 C C . LEU A 1 188 ? 8.856 -0.010 -2.819 1.00 98.75 188 LEU A C 1
ATOM 1476 O O . LEU A 1 188 ? 9.280 -0.479 -1.768 1.00 98.75 188 LEU A O 1
ATOM 1480 N N . GLU A 1 189 ? 9.240 -0.462 -4.021 1.00 98.62 189 GLU A N 1
ATOM 1481 C CA . GLU A 1 189 ? 10.357 -1.413 -4.206 1.00 98.62 189 GLU A CA 1
ATOM 1482 C C . GLU A 1 189 ? 11.650 -0.622 -4.426 1.00 98.62 189 GLU A C 1
ATOM 1484 O O . GLU A 1 189 ? 11.829 -0.011 -5.483 1.00 98.62 189 GLU A O 1
ATOM 1489 N N . PHE A 1 190 ? 12.543 -0.614 -3.441 1.00 98.44 190 PHE A N 1
ATOM 1490 C CA . PHE A 1 190 ? 13.821 0.096 -3.511 1.00 98.44 190 PHE A CA 1
ATOM 1491 C C . PHE A 1 190 ? 14.831 -0.655 -4.383 1.00 98.44 190 PHE A C 1
ATOM 1493 O O . PHE A 1 190 ? 14.817 -1.883 -4.466 1.00 98.44 190 PHE A O 1
ATOM 1500 N N . ASP A 1 191 ? 15.768 0.078 -4.987 1.00 96.00 191 ASP A N 1
ATOM 1501 C CA . ASP A 1 191 ? 16.829 -0.528 -5.804 1.00 96.00 191 ASP A CA 1
ATOM 1502 C C . ASP A 1 191 ? 17.764 -1.434 -4.982 1.00 96.00 191 ASP A C 1
ATOM 1504 O O . ASP A 1 191 ? 18.391 -2.353 -5.517 1.00 96.00 191 ASP A O 1
ATOM 1508 N N . ASN A 1 192 ? 17.898 -1.158 -3.681 1.00 96.62 192 ASN A N 1
ATOM 1509 C CA . ASN A 1 192 ? 18.771 -1.885 -2.771 1.00 96.62 192 ASN A CA 1
ATOM 1510 C C . ASN A 1 192 ? 18.340 -1.717 -1.298 1.00 96.62 192 ASN A C 1
ATOM 1512 O O . ASN A 1 192 ? 17.540 -0.850 -0.944 1.00 96.62 192 ASN A O 1
ATOM 1516 N N . LEU A 1 193 ? 18.922 -2.550 -0.429 1.00 95.50 193 LEU A N 1
ATOM 1517 C CA . LEU A 1 193 ? 18.645 -2.554 1.009 1.00 95.50 193 LEU A CA 1
ATOM 1518 C C . LEU A 1 193 ? 19.132 -1.295 1.739 1.00 95.50 193 LEU A C 1
ATOM 1520 O O . LEU A 1 193 ? 18.550 -0.930 2.755 1.00 95.50 193 LEU A O 1
ATOM 1524 N N . GLU A 1 194 ? 20.204 -0.652 1.270 1.00 95.81 194 GLU A N 1
ATOM 1525 C CA . GLU A 1 194 ? 20.739 0.558 1.906 1.00 95.81 194 GLU A CA 1
ATOM 1526 C C . GLU A 1 194 ? 19.716 1.694 1.820 1.00 95.81 194 GLU A C 1
ATOM 1528 O O . GLU A 1 194 ? 19.388 2.305 2.836 1.00 95.81 194 GLU A O 1
ATOM 1533 N N . ASP A 1 195 ? 19.133 1.904 0.643 1.00 97.00 195 ASP A N 1
ATOM 1534 C CA . ASP A 1 195 ? 18.108 2.921 0.428 1.00 97.00 195 ASP A CA 1
ATOM 1535 C C . ASP A 1 195 ? 16.796 2.603 1.153 1.00 97.00 195 ASP A C 1
ATOM 1537 O O . ASP A 1 195 ? 16.215 3.493 1.777 1.00 97.00 195 ASP A O 1
ATOM 1541 N N . MET A 1 196 ? 16.366 1.335 1.154 1.00 96.19 196 MET A N 1
ATOM 1542 C CA . MET A 1 196 ? 15.205 0.896 1.938 1.00 96.19 196 MET A CA 1
ATOM 1543 C C . MET A 1 196 ? 15.396 1.186 3.433 1.00 96.19 196 MET A C 1
ATOM 1545 O O . MET A 1 196 ? 14.500 1.718 4.083 1.00 96.19 196 MET A O 1
ATOM 1549 N N . ASN A 1 197 ? 16.574 0.882 3.987 1.00 94.00 197 ASN A N 1
ATOM 1550 C CA . ASN A 1 197 ? 16.857 1.100 5.406 1.00 94.00 197 ASN A CA 1
ATOM 1551 C C . ASN A 1 197 ? 16.936 2.597 5.765 1.00 94.00 197 ASN A C 1
ATOM 1553 O O . ASN A 1 197 ? 16.591 2.975 6.882 1.00 94.00 197 ASN A O 1
ATOM 1557 N N . ARG A 1 198 ? 17.353 3.460 4.828 1.00 96.00 198 ARG A N 1
ATOM 1558 C CA . ARG A 1 198 ? 17.385 4.923 5.015 1.00 96.00 198 ARG A CA 1
ATOM 1559 C C . ARG A 1 198 ? 15.995 5.564 5.016 1.00 96.00 198 ARG A C 1
ATOM 1561 O O . ARG A 1 198 ? 15.847 6.674 5.523 1.00 96.00 198 ARG A O 1
ATOM 1568 N N . PHE A 1 199 ? 14.979 4.892 4.471 1.00 97.12 199 PHE A N 1
ATOM 1569 C CA . PHE A 1 199 ? 13.623 5.435 4.358 1.00 97.12 199 PHE A CA 1
ATOM 1570 C C . PHE A 1 199 ? 13.047 5.890 5.706 1.00 97.12 199 PHE A C 1
ATOM 1572 O O . PHE A 1 199 ? 12.466 6.968 5.801 1.00 97.12 199 PHE A O 1
ATOM 1579 N N . ASP A 1 200 ? 13.255 5.104 6.762 1.00 96.31 200 ASP A N 1
ATOM 1580 C CA . ASP A 1 200 ? 12.766 5.420 8.105 1.00 96.31 200 ASP A CA 1
ATOM 1581 C C . ASP A 1 200 ? 13.333 6.750 8.640 1.00 96.31 200 ASP A C 1
ATOM 1583 O O . ASP A 1 200 ? 12.583 7.600 9.123 1.00 96.31 200 ASP A O 1
ATOM 1587 N N . GLU A 1 201 ? 14.639 6.983 8.475 1.00 96.06 201 GLU A N 1
ATOM 1588 C CA . GLU A 1 201 ? 15.292 8.239 8.867 1.00 96.06 201 GLU A CA 1
ATOM 1589 C C . GLU A 1 201 ? 14.726 9.432 8.082 1.00 96.06 201 GLU A C 1
ATOM 1591 O O . GLU A 1 201 ? 14.465 10.497 8.653 1.00 96.06 201 GLU A O 1
ATOM 1596 N N . VAL A 1 202 ? 14.475 9.246 6.783 1.00 97.56 202 VAL A N 1
ATOM 1597 C CA . VAL A 1 202 ? 13.869 10.268 5.918 1.00 97.56 202 VAL A CA 1
ATOM 1598 C C . VAL A 1 202 ? 12.466 10.634 6.408 1.00 97.56 202 VAL A C 1
ATOM 1600 O O . VAL A 1 202 ? 12.157 11.821 6.553 1.00 97.56 202 VAL A O 1
ATOM 1603 N N . ILE A 1 203 ? 11.629 9.644 6.729 1.00 97.69 203 ILE A N 1
ATOM 1604 C CA . ILE A 1 203 ? 10.278 9.886 7.248 1.00 97.69 203 ILE A CA 1
ATOM 1605 C C . ILE A 1 203 ? 10.322 10.559 8.623 1.00 97.69 203 ILE A C 1
ATOM 1607 O O . ILE A 1 203 ? 9.647 11.571 8.826 1.00 97.69 203 ILE A O 1
ATOM 1611 N N . LYS A 1 204 ? 11.154 10.070 9.549 1.00 95.31 204 LYS A N 1
ATOM 1612 C CA . LYS A 1 204 ? 11.331 10.673 10.882 1.00 95.31 204 LYS A CA 1
ATOM 1613 C C . LYS A 1 204 ? 11.776 12.135 10.805 1.00 95.31 204 LYS A C 1
ATOM 1615 O O . LYS A 1 204 ? 11.333 12.947 11.617 1.00 95.31 204 LYS A O 1
ATOM 1620 N N . THR A 1 205 ? 12.613 12.475 9.827 1.00 96.19 205 THR A N 1
ATOM 1621 C CA . THR A 1 205 ? 13.164 13.827 9.667 1.00 96.19 205 THR A CA 1
ATOM 1622 C C . THR A 1 205 ? 12.180 14.788 9.006 1.00 96.19 205 THR A C 1
ATOM 1624 O O . THR A 1 205 ? 12.049 15.932 9.444 1.00 96.19 205 THR A O 1
ATOM 1627 N N . TYR A 1 206 ? 11.489 14.344 7.954 1.00 97.62 206 TYR A N 1
ATOM 1628 C CA . TYR A 1 206 ? 10.780 15.251 7.048 1.00 97.62 206 TYR A CA 1
ATOM 1629 C C . TYR A 1 206 ? 9.277 14.999 6.934 1.00 97.62 206 TYR A C 1
ATOM 1631 O O . TYR A 1 206 ? 8.594 15.815 6.326 1.00 97.62 206 TYR A O 1
ATOM 1639 N N . ALA A 1 207 ? 8.738 13.912 7.489 1.00 96.75 207 ALA A N 1
ATOM 1640 C CA . ALA A 1 207 ? 7.334 13.530 7.300 1.00 96.75 207 ALA A CA 1
ATOM 1641 C C . ALA A 1 207 ? 6.590 13.144 8.593 1.00 96.75 207 ALA A C 1
ATOM 1643 O O . ALA A 1 207 ? 5.389 12.867 8.554 1.00 96.75 207 ALA A O 1
ATOM 1644 N N . LYS A 1 208 ? 7.273 13.162 9.745 1.00 95.38 208 LYS A N 1
ATOM 1645 C CA . LYS A 1 208 ? 6.688 12.883 11.061 1.00 95.38 208 LYS A CA 1
ATOM 1646 C C . LYS A 1 208 ? 6.591 14.148 11.912 1.00 95.38 208 LYS A C 1
ATOM 1648 O O . LYS A 1 208 ? 7.576 14.857 12.116 1.00 95.38 208 LYS A O 1
ATOM 1653 N N . LYS A 1 209 ? 5.407 14.402 12.472 1.00 94.81 209 LYS A N 1
ATOM 1654 C CA . LYS A 1 209 ? 5.215 15.397 13.535 1.00 94.81 209 LYS A CA 1
ATOM 1655 C C . LYS A 1 209 ? 5.724 14.865 14.872 1.00 94.81 209 LYS A C 1
ATOM 1657 O O . LYS A 1 209 ? 5.576 13.686 15.191 1.00 94.81 209 LYS A O 1
ATOM 1662 N N . ASN A 1 210 ? 6.295 15.770 15.655 1.00 91.94 210 ASN A N 1
ATOM 1663 C CA . ASN A 1 210 ? 6.780 15.520 17.007 1.00 91.94 210 ASN A CA 1
ATOM 1664 C C . ASN A 1 210 ? 6.417 16.712 17.896 1.00 91.94 210 ASN A C 1
ATOM 1666 O O . ASN A 1 210 ? 6.116 17.799 17.387 1.00 91.94 210 ASN A O 1
ATOM 1670 N N . GLU A 1 211 ? 6.483 16.513 19.211 1.00 90.06 211 GLU A N 1
ATOM 1671 C CA . GLU A 1 211 ? 6.335 17.599 20.178 1.00 90.06 211 GLU A CA 1
ATOM 1672 C C . GLU A 1 211 ? 7.343 18.719 19.866 1.00 90.06 211 GLU A C 1
ATOM 1674 O O . GLU A 1 211 ? 8.516 18.473 19.568 1.00 90.06 211 GLU A O 1
ATOM 1679 N N . GLY A 1 212 ? 6.869 19.963 19.871 1.00 90.12 212 GLY A N 1
ATOM 1680 C CA . GLY A 1 212 ? 7.636 21.143 19.480 1.00 90.12 212 GLY A CA 1
ATOM 1681 C C . GLY A 1 212 ? 7.656 21.441 17.975 1.00 90.12 212 GLY A C 1
ATOM 1682 O O . GLY A 1 212 ? 8.208 22.473 17.578 1.00 90.12 212 GLY A O 1
ATOM 1683 N N . ASN A 1 213 ? 7.064 20.588 17.128 1.00 91.62 213 ASN A N 1
ATOM 1684 C CA . ASN A 1 213 ? 6.822 20.871 15.708 1.00 91.62 213 ASN A CA 1
ATOM 1685 C C . ASN A 1 213 ? 5.376 20.561 15.283 1.00 91.62 213 ASN A C 1
ATOM 1687 O O . ASN A 1 213 ? 5.118 20.020 14.205 1.00 91.62 213 ASN A O 1
ATOM 1691 N N . GLU A 1 214 ? 4.417 20.932 16.126 1.00 91.50 214 GLU A N 1
ATOM 1692 C CA . GLU A 1 214 ? 2.977 20.745 15.913 1.00 91.50 214 GLU A CA 1
ATOM 1693 C C . GLU A 1 214 ? 2.507 21.407 14.606 1.00 91.50 214 GLU A C 1
ATOM 1695 O O . GLU A 1 214 ? 1.690 20.861 13.863 1.00 91.50 214 GLU A O 1
ATOM 1700 N N . GLU A 1 215 ? 3.093 22.566 14.298 1.00 92.31 215 GLU A N 1
ATOM 1701 C CA . GLU A 1 215 ? 2.832 23.365 13.096 1.00 92.31 215 GLU A CA 1
ATOM 1702 C C . GLU A 1 215 ? 3.449 22.767 11.816 1.00 92.31 215 GLU A C 1
ATOM 1704 O O . GLU A 1 215 ? 3.330 23.363 10.744 1.00 92.31 215 GLU A O 1
ATOM 1709 N N . ALA A 1 216 ? 4.135 21.619 11.916 1.00 92.31 216 ALA A N 1
ATOM 1710 C CA . ALA A 1 216 ? 4.766 20.895 10.809 1.00 92.31 216 ALA A CA 1
ATOM 1711 C C . ALA A 1 216 ? 5.694 21.757 9.934 1.00 92.31 216 ALA A C 1
ATOM 1713 O O . ALA A 1 216 ? 5.818 21.552 8.724 1.00 92.31 216 ALA A O 1
ATOM 1714 N N . LYS A 1 217 ? 6.370 22.744 10.530 1.00 93.25 217 LYS A N 1
ATOM 1715 C CA . LYS A 1 217 ? 7.308 23.593 9.793 1.00 93.25 217 LYS A CA 1
ATOM 1716 C C . LYS A 1 217 ? 8.515 22.759 9.380 1.00 93.25 217 LYS A C 1
ATOM 1718 O O . LYS A 1 217 ? 9.150 22.122 10.214 1.00 93.25 217 LYS A O 1
ATOM 1723 N N . GLY A 1 218 ? 8.833 22.794 8.087 1.00 92.12 218 GLY A N 1
ATOM 1724 C CA . GLY A 1 218 ? 9.926 22.011 7.507 1.00 92.12 218 GLY A CA 1
ATOM 1725 C C . GLY A 1 218 ? 9.571 20.557 7.188 1.00 92.12 218 GLY A C 1
ATOM 1726 O O . GLY A 1 218 ? 10.421 19.864 6.642 1.00 92.12 218 GLY A O 1
ATOM 1727 N N . LEU A 1 219 ? 8.341 20.117 7.478 1.00 97.69 219 LEU A N 1
ATOM 1728 C CA . LEU A 1 219 ? 7.853 18.798 7.087 1.00 97.69 219 LEU A CA 1
ATOM 1729 C C . LEU A 1 219 ? 7.105 18.857 5.750 1.00 97.69 219 LEU A C 1
ATOM 1731 O O . LEU A 1 219 ? 6.611 19.915 5.342 1.00 97.69 219 LEU A O 1
ATOM 1735 N N . ILE A 1 220 ? 6.984 17.709 5.090 1.00 97.69 220 ILE A N 1
ATOM 1736 C CA . ILE A 1 220 ? 6.158 17.557 3.898 1.00 97.69 220 ILE A CA 1
ATOM 1737 C C . ILE A 1 220 ? 4.667 17.671 4.242 1.00 97.69 220 ILE A C 1
ATOM 1739 O O . ILE A 1 220 ? 4.229 17.524 5.389 1.00 97.69 220 ILE A O 1
ATOM 1743 N N . TYR A 1 221 ? 3.870 17.998 3.233 1.00 97.56 221 TYR A N 1
ATOM 1744 C CA . TYR A 1 221 ? 2.457 18.319 3.365 1.00 97.56 221 TYR A CA 1
ATOM 1745 C C . TYR A 1 221 ? 1.684 17.196 4.055 1.00 97.56 221 TYR A C 1
ATOM 1747 O O . TYR A 1 221 ? 1.950 16.029 3.812 1.00 97.56 221 TYR A O 1
ATOM 1755 N N . ALA A 1 222 ? 0.714 17.547 4.900 1.00 95.88 222 ALA A N 1
ATOM 1756 C CA . ALA A 1 222 ? -0.141 16.591 5.608 1.00 95.88 222 ALA A CA 1
ATOM 1757 C C . ALA A 1 222 ? 0.592 15.565 6.504 1.00 95.88 222 ALA A C 1
ATOM 1759 O O . ALA A 1 222 ? -0.025 14.589 6.902 1.00 95.88 222 ALA A O 1
ATOM 1760 N N . SER A 1 223 ? 1.848 15.819 6.898 1.00 96.19 223 SER A N 1
ATOM 1761 C CA . SER A 1 223 ? 2.595 14.968 7.841 1.00 96.19 223 SER A CA 1
ATOM 1762 C C . SER A 1 223 ? 1.793 14.604 9.097 1.00 96.19 223 SER A C 1
ATOM 1764 O O . SER A 1 223 ? 1.155 15.465 9.728 1.00 96.19 223 SER A O 1
ATOM 1766 N N . TRP A 1 224 ? 1.855 13.329 9.473 1.00 93.69 224 TRP A N 1
ATOM 1767 C CA . TRP A 1 224 ? 1.144 12.759 10.616 1.00 93.69 224 TRP A CA 1
ATOM 1768 C C . TRP A 1 224 ? 2.027 12.669 11.857 1.00 93.69 224 TRP A C 1
ATOM 1770 O O . TRP A 1 224 ? 3.253 12.684 11.780 1.00 93.69 224 TRP A O 1
ATOM 1780 N N . TRP A 1 225 ? 1.382 12.577 13.019 1.00 92.56 225 TRP A N 1
ATOM 1781 C CA . TRP A 1 225 ? 2.049 12.219 14.274 1.00 92.56 225 TRP A CA 1
ATOM 1782 C C . TRP A 1 225 ? 2.511 10.761 14.256 1.00 92.56 225 TRP A C 1
ATOM 1784 O O . TRP A 1 225 ? 3.643 10.477 14.640 1.00 92.56 225 TRP A O 1
ATOM 1794 N N . GLN A 1 226 ? 1.656 9.890 13.714 1.00 91.31 226 GLN A N 1
ATOM 1795 C CA . GLN A 1 226 ? 1.896 8.465 13.520 1.00 91.31 226 GLN A CA 1
ATOM 1796 C C . GLN A 1 226 ? 1.888 8.140 12.013 1.00 91.31 226 GLN A C 1
ATOM 1798 O O . GLN A 1 226 ? 0.840 7.789 11.473 1.00 91.31 226 GLN A O 1
ATOM 1803 N N . PRO A 1 227 ? 3.001 8.333 11.278 1.00 94.69 227 PRO A N 1
ATOM 1804 C CA . PRO A 1 227 ? 3.121 7.804 9.920 1.00 94.69 227 PRO A CA 1
ATOM 1805 C C . PRO A 1 227 ? 3.055 6.271 9.949 1.00 94.69 227 PRO A C 1
ATOM 1807 O O . PRO A 1 227 ? 3.660 5.651 10.825 1.00 94.69 227 PRO A O 1
ATOM 1810 N N . LEU A 1 228 ? 2.338 5.675 8.994 1.00 94.94 228 LEU A N 1
ATOM 1811 C CA . LEU A 1 228 ? 2.006 4.249 8.997 1.00 94.94 228 LEU A CA 1
ATOM 1812 C C . LEU A 1 228 ? 2.729 3.519 7.864 1.00 94.94 228 LEU A C 1
ATOM 1814 O O . LEU A 1 228 ? 2.247 3.512 6.732 1.00 94.94 228 LEU A O 1
ATOM 1818 N N . TYR A 1 229 ? 3.875 2.897 8.142 1.00 97.44 229 TYR A N 1
ATOM 1819 C CA . TYR A 1 229 ? 4.574 2.082 7.147 1.00 97.44 229 TYR A CA 1
ATOM 1820 C C . TYR A 1 229 ? 5.040 0.742 7.705 1.00 97.44 229 TYR A C 1
ATOM 1822 O O . TYR A 1 229 ? 5.323 0.592 8.892 1.00 97.44 229 TYR A O 1
ATOM 1830 N N . SER A 1 230 ? 5.072 -0.267 6.837 1.00 97.81 230 SER A N 1
ATOM 1831 C CA . SER A 1 230 ? 5.441 -1.632 7.210 1.00 97.81 230 SER A CA 1
ATOM 1832 C C . SER A 1 230 ? 6.084 -2.402 6.063 1.00 97.81 230 SER A C 1
ATOM 1834 O O . SER A 1 230 ? 5.889 -2.074 4.893 1.00 97.81 230 SER A O 1
ATOM 1836 N N . SER A 1 231 ? 6.807 -3.464 6.404 1.00 97.81 231 SER A N 1
ATOM 1837 C CA . SER A 1 231 ? 7.339 -4.451 5.463 1.00 97.81 231 SER A CA 1
ATOM 1838 C C . SER A 1 231 ? 6.912 -5.864 5.864 1.00 97.81 231 SER A C 1
ATOM 1840 O O . SER A 1 231 ? 6.610 -6.117 7.027 1.00 97.81 231 SER A O 1
ATOM 1842 N N . THR A 1 232 ? 6.917 -6.794 4.912 1.00 96.88 232 THR A N 1
ATOM 1843 C CA . THR A 1 232 ? 6.847 -8.246 5.164 1.00 96.88 232 THR A CA 1
ATOM 1844 C C . THR A 1 232 ? 8.237 -8.883 5.271 1.00 96.88 232 THR A C 1
ATOM 1846 O O . THR A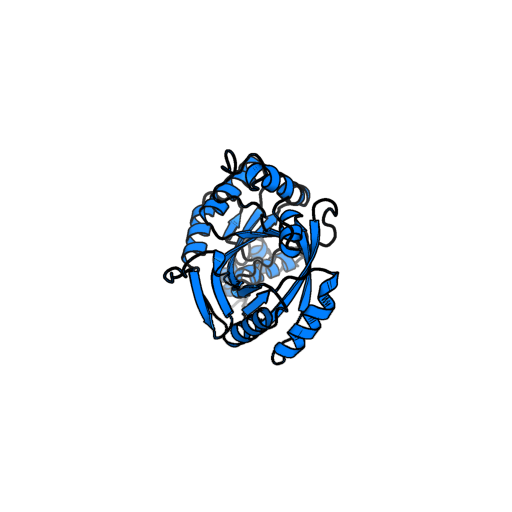 1 232 ? 8.358 -10.079 5.529 1.00 96.88 232 THR A O 1
ATOM 1849 N N . ARG A 1 233 ? 9.305 -8.098 5.085 1.00 95.06 233 ARG A N 1
ATOM 1850 C CA . ARG A 1 233 ? 10.685 -8.523 5.316 1.00 95.06 233 ARG A CA 1
ATOM 1851 C C . ARG A 1 233 ? 10.898 -8.841 6.800 1.00 95.06 233 ARG A C 1
ATOM 1853 O O . ARG A 1 233 ? 10.553 -8.036 7.656 1.00 95.06 233 ARG A O 1
ATOM 1860 N N . THR A 1 234 ? 11.496 -9.992 7.101 1.00 92.12 234 THR A N 1
ATOM 1861 C CA . THR A 1 234 ? 11.603 -10.515 8.477 1.00 92.12 234 THR A CA 1
ATOM 1862 C C . THR A 1 234 ? 12.867 -10.097 9.230 1.00 92.12 234 THR A C 1
ATOM 1864 O O . THR A 1 234 ? 12.976 -10.340 10.424 1.00 92.12 234 THR A O 1
ATOM 1867 N N . ASP A 1 235 ? 13.855 -9.512 8.553 1.00 92.50 235 ASP A N 1
ATOM 1868 C CA . ASP A 1 235 ? 15.122 -9.044 9.134 1.00 92.50 235 ASP A CA 1
ATOM 1869 C C . ASP A 1 235 ? 15.177 -7.508 9.241 1.00 92.50 235 ASP A C 1
ATOM 1871 O O . ASP A 1 235 ? 16.222 -6.888 9.023 1.00 92.50 235 ASP A O 1
ATOM 1875 N N . MET A 1 236 ? 14.036 -6.886 9.553 1.00 94.69 236 MET A N 1
ATOM 1876 C CA . MET A 1 236 ? 13.953 -5.445 9.804 1.00 94.69 236 MET A CA 1
ATOM 1877 C C . MET A 1 236 ? 14.675 -5.065 11.111 1.00 94.69 236 MET A C 1
ATOM 1879 O O . MET A 1 236 ? 14.712 -5.868 12.044 1.00 94.69 236 MET A O 1
ATOM 1883 N N . PRO A 1 237 ? 15.251 -3.851 11.220 1.00 93.00 237 PRO A N 1
ATOM 1884 C CA . PRO A 1 237 ? 15.913 -3.411 12.447 1.00 93.00 237 PRO A CA 1
ATOM 1885 C C . PRO A 1 237 ? 14.941 -3.346 13.638 1.00 93.00 237 PRO A C 1
ATOM 1887 O O . PRO A 1 237 ? 14.081 -2.470 13.687 1.00 93.00 237 PRO A O 1
ATOM 1890 N N . GLU A 1 238 ? 15.120 -4.229 14.625 1.00 91.75 238 GLU A N 1
ATOM 1891 C CA . GLU A 1 238 ? 14.254 -4.346 15.820 1.00 91.75 238 GLU A CA 1
ATOM 1892 C C . GLU A 1 238 ? 14.168 -3.058 16.664 1.00 91.75 238 GLU A C 1
ATOM 1894 O O . GLU A 1 238 ? 13.262 -2.896 17.473 1.00 91.75 238 GLU A O 1
ATOM 1899 N N . THR A 1 239 ? 15.118 -2.129 16.513 1.00 91.38 239 THR A N 1
ATOM 1900 C CA . THR A 1 239 ? 15.096 -0.834 17.214 1.00 91.38 239 THR A CA 1
ATOM 1901 C C . THR A 1 239 ? 14.077 0.145 16.647 1.00 91.38 239 THR A C 1
ATOM 1903 O O . THR A 1 239 ? 13.650 1.056 17.356 1.00 91.38 239 THR A O 1
ATOM 1906 N N . ASP A 1 240 ? 13.717 -0.016 15.375 1.00 93.50 240 ASP A N 1
ATOM 1907 C CA . ASP A 1 240 ? 12.915 0.946 14.618 1.00 93.50 240 ASP A CA 1
ATOM 1908 C C . ASP A 1 240 ? 11.621 0.329 14.074 1.00 93.50 240 ASP A C 1
ATOM 1910 O O . ASP A 1 240 ? 10.692 1.063 13.724 1.00 93.50 240 ASP A O 1
ATOM 1914 N N . TYR A 1 241 ? 11.557 -1.007 14.037 1.00 97.25 241 TYR A N 1
ATOM 1915 C CA . TYR A 1 241 ? 10.430 -1.776 13.538 1.00 97.25 241 TYR A CA 1
ATOM 1916 C C . TYR A 1 241 ? 9.991 -2.863 14.518 1.00 97.25 241 TYR A C 1
ATOM 1918 O O . TYR A 1 241 ? 10.816 -3.573 15.090 1.00 97.25 241 TYR A O 1
ATOM 1926 N N . HIS A 1 242 ? 8.677 -3.034 14.630 1.00 97.62 242 HIS A N 1
ATOM 1927 C CA . HIS A 1 242 ? 8.022 -3.939 15.569 1.00 97.62 242 HIS A CA 1
ATOM 1928 C C . HIS A 1 242 ? 7.120 -4.912 14.831 1.00 97.62 242 HIS A C 1
ATOM 1930 O O . HIS A 1 242 ? 6.492 -4.566 13.828 1.00 97.62 242 HIS A O 1
ATOM 1936 N N . GLN A 1 243 ? 7.068 -6.141 15.333 1.00 98.12 243 GLN A N 1
ATOM 1937 C CA . GLN A 1 243 ? 6.255 -7.198 14.751 1.00 98.12 243 GLN A CA 1
ATOM 1938 C C . GLN A 1 243 ? 4.766 -6.922 14.983 1.00 98.12 243 GLN A C 1
ATOM 1940 O O . GLN A 1 243 ? 4.348 -6.626 16.099 1.00 98.12 243 GLN A O 1
ATOM 1945 N N . ILE A 1 244 ? 3.969 -7.085 13.932 1.00 97.81 244 ILE A N 1
ATOM 1946 C CA . ILE A 1 244 ? 2.504 -7.070 13.952 1.00 97.81 244 ILE A CA 1
ATOM 1947 C C . ILE A 1 244 ? 1.981 -8.161 13.013 1.00 97.81 244 ILE A C 1
ATOM 1949 O O . ILE A 1 244 ? 2.737 -8.750 12.233 1.00 97.81 244 ILE A O 1
ATOM 1953 N N . TYR A 1 245 ? 0.674 -8.403 13.042 1.00 98.31 245 TYR A N 1
ATOM 1954 C CA . TYR A 1 245 ? 0.012 -9.307 12.108 1.00 98.31 245 TYR A CA 1
ATOM 1955 C C . TYR A 1 245 ? -1.099 -8.594 11.340 1.00 98.31 245 TYR A C 1
ATOM 1957 O O . TYR A 1 245 ? -1.883 -7.845 11.915 1.00 98.31 245 TYR A O 1
ATOM 1965 N N . ASP A 1 246 ? -1.158 -8.848 10.036 1.00 98.06 246 ASP A N 1
ATOM 1966 C CA . ASP A 1 246 ? -2.273 -8.511 9.149 1.00 98.06 246 ASP A CA 1
ATOM 1967 C C . ASP A 1 246 ? -3.147 -9.761 8.987 1.00 98.06 246 ASP A C 1
ATOM 1969 O O . ASP A 1 246 ? -2.723 -10.744 8.377 1.00 98.06 246 ASP A O 1
ATOM 1973 N N . CYS A 1 247 ? -4.332 -9.780 9.594 1.00 98.31 247 CYS A N 1
ATOM 1974 C CA . CYS A 1 247 ? -5.225 -10.939 9.586 1.00 98.31 247 CYS A CA 1
ATOM 1975 C C . CYS A 1 247 ? -6.128 -10.920 8.346 1.00 98.31 247 CYS A C 1
ATOM 1977 O O . CYS A 1 247 ? -7.306 -10.573 8.417 1.00 98.31 247 CYS A O 1
ATOM 1979 N N . VAL A 1 248 ? -5.564 -11.304 7.201 1.00 98.44 248 VAL A N 1
ATOM 1980 C CA . VAL A 1 248 ? -6.193 -11.150 5.886 1.00 98.44 248 VAL A CA 1
ATOM 1981 C C . VAL A 1 248 ? -7.375 -12.103 5.708 1.00 98.44 248 VAL A C 1
ATOM 1983 O O . VAL A 1 248 ? -7.234 -13.316 5.870 1.00 98.44 248 VAL A O 1
ATOM 1986 N N . ILE A 1 249 ? -8.522 -11.567 5.283 1.00 98.50 249 ILE A N 1
ATOM 1987 C CA . ILE A 1 249 ? -9.682 -12.354 4.832 1.00 98.50 249 ILE A CA 1
ATOM 1988 C C . ILE A 1 249 ? -9.984 -11.972 3.389 1.00 98.50 249 ILE A C 1
ATOM 1990 O O . ILE A 1 249 ? -10.213 -10.800 3.097 1.00 98.50 249 ILE A O 1
ATOM 1994 N N . THR A 1 250 ? -9.980 -12.953 2.487 1.00 98.06 250 THR A N 1
ATOM 1995 C CA . THR A 1 250 ? -10.122 -12.728 1.039 1.00 98.06 250 THR A CA 1
ATOM 1996 C C . THR A 1 250 ? -11.451 -13.264 0.523 1.00 98.06 250 THR A C 1
ATOM 1998 O O . THR A 1 250 ? -11.821 -14.398 0.822 1.00 98.06 250 THR A O 1
ATOM 2001 N N . ASN A 1 251 ? -12.137 -12.469 -0.298 1.00 97.38 251 ASN A N 1
ATOM 2002 C CA . ASN A 1 251 ? -13.300 -12.871 -1.082 1.00 97.38 251 ASN A CA 1
ATOM 2003 C C . ASN A 1 251 ? -13.065 -12.496 -2.553 1.00 97.38 251 ASN A C 1
ATOM 2005 O O . ASN A 1 251 ? -13.049 -11.318 -2.912 1.00 97.38 251 ASN A O 1
ATOM 2009 N N . ASP A 1 252 ? -12.857 -13.501 -3.404 1.00 94.50 252 ASP A N 1
ATOM 2010 C CA . ASP A 1 252 ? -12.478 -13.329 -4.810 1.00 94.50 252 ASP A CA 1
ATOM 2011 C C . ASP A 1 252 ? -11.282 -12.368 -4.994 1.00 94.50 252 ASP A C 1
ATOM 2013 O O . ASP A 1 252 ? -10.153 -12.709 -4.649 1.00 94.50 252 ASP A O 1
ATOM 2017 N N . THR A 1 253 ? -11.505 -11.177 -5.559 1.00 93.81 253 THR A N 1
ATOM 2018 C CA . THR A 1 253 ? -10.448 -10.185 -5.818 1.00 93.81 253 THR A CA 1
ATOM 2019 C C . THR A 1 253 ? -10.252 -9.187 -4.678 1.00 93.81 253 THR A C 1
ATOM 2021 O O . THR A 1 253 ? -9.342 -8.361 -4.775 1.00 93.81 253 THR A O 1
ATOM 2024 N N . TYR A 1 254 ? -11.103 -9.203 -3.653 1.00 97.31 254 TYR A N 1
ATOM 2025 C CA . TYR A 1 254 ? -11.076 -8.245 -2.552 1.00 97.31 254 TYR A CA 1
ATOM 2026 C C . TYR A 1 254 ? -10.594 -8.896 -1.260 1.00 97.31 254 TYR A C 1
ATOM 2028 O O . TYR A 1 254 ? -10.768 -10.097 -1.051 1.00 97.31 254 TYR A O 1
ATOM 2036 N N . SER A 1 255 ? -10.019 -8.095 -0.371 1.00 98.06 255 SER A N 1
ATOM 2037 C CA . SER A 1 255 ? -9.571 -8.555 0.941 1.00 98.06 255 SER A CA 1
ATOM 2038 C C . SER A 1 255 ? -9.720 -7.479 2.006 1.00 98.06 255 SER A C 1
ATOM 2040 O O . SER A 1 255 ? -9.578 -6.288 1.714 1.00 98.06 255 SER A O 1
ATOM 2042 N N . ILE A 1 256 ? -9.992 -7.901 3.244 1.00 98.25 256 ILE A N 1
ATOM 2043 C CA . ILE A 1 256 ? -9.902 -7.029 4.421 1.00 98.25 256 ILE A CA 1
ATOM 2044 C C . ILE A 1 256 ? -8.633 -7.300 5.219 1.00 98.25 256 ILE A C 1
ATOM 2046 O O . ILE A 1 256 ? -8.170 -8.437 5.283 1.00 98.25 256 ILE A O 1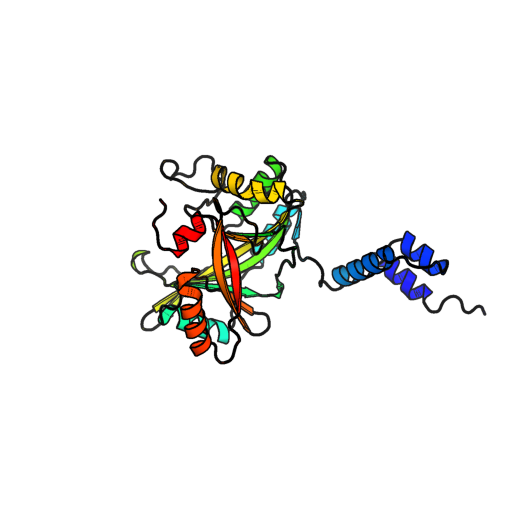
ATOM 2050 N N . HIS A 1 257 ? -8.108 -6.232 5.818 1.00 97.69 257 HIS A N 1
ATOM 2051 C CA . HIS A 1 257 ? -6.808 -6.177 6.484 1.00 97.69 257 HIS A CA 1
ATOM 2052 C C . HIS A 1 257 ? -6.926 -5.582 7.900 1.00 97.69 257 HIS A C 1
ATOM 2054 O O . HIS A 1 257 ? -6.591 -4.410 8.107 1.00 97.69 257 HIS A O 1
ATOM 2060 N N . PRO A 1 258 ? -7.505 -6.313 8.868 1.00 96.81 258 PRO A N 1
ATOM 2061 C CA . PRO A 1 258 ? -7.425 -5.961 10.280 1.00 96.81 258 PRO A CA 1
ATOM 2062 C C . PRO A 1 258 ? -6.022 -6.262 10.830 1.00 96.81 258 PRO A C 1
ATOM 2064 O O . PRO A 1 258 ? -5.537 -7.391 10.741 1.00 96.81 258 PRO A O 1
ATOM 2067 N N . PHE A 1 259 ? -5.385 -5.256 11.430 1.00 96.25 259 PHE A N 1
ATOM 2068 C CA . PHE A 1 259 ? -4.091 -5.416 12.097 1.00 96.25 259 PHE A CA 1
ATOM 2069 C C . PHE A 1 259 ? -4.258 -5.793 13.572 1.00 96.25 259 PHE A C 1
ATOM 2071 O O . PHE A 1 259 ? -5.212 -5.368 14.226 1.00 96.25 259 PHE A O 1
ATOM 2078 N N . THR A 1 260 ? -3.310 -6.565 14.099 1.00 96.12 260 THR A N 1
ATOM 2079 C CA . THR A 1 260 ? -3.266 -6.979 15.507 1.00 96.12 260 THR A CA 1
ATOM 2080 C C . THR A 1 260 ? -1.829 -7.113 16.010 1.00 96.12 260 THR A C 1
ATOM 2082 O O . THR A 1 260 ? -0.898 -7.342 15.227 1.00 96.12 260 THR A O 1
ATOM 2085 N N . LEU A 1 261 ? -1.652 -6.954 17.321 1.00 97.06 261 LEU A N 1
ATOM 2086 C CA . LEU A 1 261 ? -0.382 -7.161 18.007 1.00 97.06 261 LEU A CA 1
ATOM 2087 C C . LEU A 1 261 ? -0.091 -8.667 18.173 1.00 97.06 261 LEU A C 1
ATOM 2089 O O . LEU A 1 261 ? -1.020 -9.484 18.167 1.00 97.06 261 LEU A O 1
ATOM 2093 N N . PRO A 1 262 ? 1.184 -9.077 18.311 1.00 97.25 262 PRO A N 1
ATOM 2094 C CA . PRO A 1 262 ? 1.554 -10.486 18.449 1.00 97.25 262 PRO A CA 1
ATOM 2095 C C . PRO A 1 262 ? 0.839 -11.234 19.585 1.00 97.25 262 PRO A C 1
ATOM 2097 O O . PRO A 1 262 ? 0.504 -12.408 19.419 1.00 97.25 262 PRO A O 1
ATOM 2100 N N . GLU A 1 263 ? 0.598 -10.572 20.716 1.00 96.75 263 GLU A N 1
ATOM 2101 C CA . GLU A 1 263 ? -0.082 -11.119 21.894 1.00 96.75 263 GLU A CA 1
ATOM 2102 C C . GLU A 1 263 ? -1.570 -11.411 21.670 1.00 96.75 263 GLU A C 1
ATOM 2104 O O . GLU A 1 263 ? -2.088 -12.369 22.244 1.00 96.75 263 GLU A O 1
ATOM 2109 N N . ASP A 1 264 ? -2.226 -10.643 20.799 1.00 96.56 264 ASP A N 1
ATOM 2110 C CA . ASP A 1 264 ? -3.666 -10.731 20.535 1.00 96.56 264 ASP A CA 1
ATOM 2111 C C . ASP A 1 264 ? -3.982 -11.583 19.295 1.00 96.56 264 ASP A C 1
ATOM 2113 O O . ASP A 1 264 ? -5.126 -11.988 19.078 1.00 96.56 264 ASP A O 1
ATOM 2117 N N . LYS A 1 265 ? -2.964 -11.897 18.482 1.00 97.56 265 LYS A N 1
ATOM 2118 C CA . LYS A 1 265 ? -3.101 -12.560 17.178 1.00 97.56 265 LYS A CA 1
ATOM 2119 C C . LYS A 1 265 ? -3.947 -13.834 17.222 1.00 97.56 265 LYS A C 1
ATOM 2121 O O . LYS A 1 265 ? -4.817 -14.005 16.373 1.00 97.56 265 LYS A O 1
ATOM 2126 N N . ASP A 1 266 ? -3.698 -14.739 18.169 1.00 98.12 266 ASP A N 1
ATOM 2127 C CA . ASP A 1 266 ? -4.428 -16.016 18.224 1.00 98.12 266 ASP A CA 1
ATOM 2128 C C . ASP A 1 266 ? -5.920 -15.800 18.554 1.00 98.12 266 ASP A C 1
ATOM 2130 O O . ASP A 1 266 ? -6.780 -16.411 17.920 1.00 98.12 266 ASP A O 1
ATOM 2134 N N . GLU A 1 267 ? -6.236 -14.881 19.476 1.00 97.88 267 GLU A N 1
ATOM 2135 C CA . GLU A 1 267 ? -7.618 -14.529 19.837 1.00 97.88 267 GLU A CA 1
ATOM 2136 C C . GLU A 1 267 ? -8.341 -13.822 18.681 1.00 97.88 267 GLU A C 1
ATOM 2138 O O . GLU A 1 267 ? -9.500 -14.125 18.385 1.00 97.88 267 GLU A O 1
ATOM 2143 N N . VAL A 1 268 ? -7.664 -12.897 17.996 1.00 97.62 268 VAL A N 1
ATOM 2144 C CA . VAL A 1 268 ? -8.219 -12.192 16.834 1.00 97.62 268 VAL A CA 1
ATOM 2145 C C . VAL A 1 268 ? -8.498 -13.163 15.689 1.00 97.62 268 VAL A C 1
ATOM 2147 O O . VAL A 1 268 ? -9.588 -13.125 15.121 1.00 97.62 268 VAL A O 1
ATOM 2150 N N . VAL A 1 269 ? -7.570 -14.072 15.373 1.00 98.44 269 VAL A N 1
ATOM 2151 C CA . VAL A 1 269 ? -7.765 -15.083 14.320 1.00 98.44 269 VAL A CA 1
ATOM 2152 C C . VAL A 1 269 ? -8.932 -16.013 14.650 1.00 98.44 269 VAL A C 1
ATOM 2154 O O . VAL A 1 269 ? -9.743 -16.289 13.765 1.00 98.44 269 VAL A O 1
ATOM 2157 N N . GLU A 1 270 ? -9.056 -16.470 15.900 1.00 98.31 270 GLU A N 1
ATOM 2158 C CA . GLU A 1 270 ? -10.185 -17.300 16.339 1.00 98.31 270 GLU A CA 1
ATOM 2159 C C . GLU A 1 270 ? -11.518 -16.576 16.111 1.00 98.31 270 GLU A C 1
ATOM 2161 O O . GLU A 1 270 ? -12.373 -17.080 15.380 1.00 98.31 270 GLU A O 1
ATOM 2166 N N . LYS A 1 271 ? -11.664 -15.353 16.637 1.00 98.25 271 LYS A N 1
ATOM 2167 C CA . LYS A 1 271 ? -12.904 -14.571 16.507 1.00 98.25 271 LYS A CA 1
ATOM 2168 C C . LYS A 1 271 ? -13.236 -14.208 15.063 1.00 98.25 271 LYS A C 1
ATOM 2170 O O . LYS A 1 271 ? -14.397 -14.275 14.672 1.00 98.25 271 LYS A O 1
ATOM 2175 N N . LEU A 1 272 ? -12.238 -13.836 14.258 1.00 98.25 272 LEU A N 1
ATOM 2176 C CA . LEU A 1 272 ? -12.440 -13.571 12.832 1.00 98.25 272 LEU A CA 1
ATOM 2177 C C . LEU A 1 272 ? -12.897 -14.832 12.093 1.00 98.25 272 LEU A C 1
ATOM 2179 O O . LEU A 1 272 ? -13.757 -14.740 11.223 1.00 98.25 272 LEU A O 1
ATOM 2183 N N . THR A 1 273 ? -12.374 -16.005 12.457 1.00 98.19 273 THR A N 1
ATOM 2184 C CA . THR A 1 273 ? -12.765 -17.287 11.849 1.00 98.19 273 THR A CA 1
ATOM 2185 C C . THR A 1 273 ? -14.216 -17.650 12.170 1.00 98.19 273 THR A C 1
ATOM 2187 O O . THR A 1 273 ? -14.907 -18.218 11.326 1.00 98.19 273 THR A O 1
ATOM 2190 N N . GLU A 1 274 ? -14.709 -17.310 13.364 1.00 97.69 274 GLU A N 1
ATOM 2191 C CA . GLU A 1 274 ? -16.112 -17.537 13.735 1.00 97.69 274 GLU A CA 1
ATOM 2192 C C . GLU A 1 274 ? -17.089 -16.736 12.860 1.00 97.69 274 GLU A C 1
ATOM 2194 O O . GLU A 1 274 ? -18.166 -17.238 12.531 1.00 97.69 274 GLU A O 1
ATOM 2199 N N . ILE A 1 275 ? -16.701 -15.523 12.452 1.00 97.25 275 ILE A N 1
ATOM 2200 C CA . ILE A 1 275 ? -17.552 -14.597 11.686 1.00 97.25 275 ILE A CA 1
ATOM 2201 C C . ILE A 1 275 ? -17.249 -14.579 10.179 1.00 97.25 275 ILE A C 1
ATOM 2203 O O . ILE A 1 275 ? -17.995 -13.971 9.418 1.00 97.25 275 ILE A O 1
ATOM 2207 N N . SER A 1 276 ? -16.192 -15.250 9.707 1.00 94.88 276 SER A N 1
ATOM 2208 C CA . SER A 1 276 ? -15.718 -15.158 8.313 1.00 94.88 276 SER A CA 1
ATOM 2209 C C . SER A 1 276 ? -16.623 -15.835 7.272 1.00 94.88 276 SER A C 1
ATOM 2211 O O . SER A 1 276 ? -16.311 -15.818 6.078 1.00 94.88 276 SER A O 1
ATOM 2213 N N . ASP A 1 277 ? -17.731 -16.456 7.694 1.00 91.88 277 ASP A N 1
ATOM 2214 C CA . ASP A 1 277 ? -18.682 -17.169 6.829 1.00 91.88 277 ASP A CA 1
ATOM 2215 C C . ASP A 1 277 ? -17.973 -18.146 5.864 1.00 91.88 277 ASP A C 1
ATOM 2217 O O . ASP A 1 277 ? -18.174 -18.151 4.642 1.00 91.88 277 ASP A O 1
ATOM 2221 N N . GLY A 1 278 ? -17.058 -18.944 6.427 1.00 94.38 278 GLY A N 1
ATOM 2222 C CA . GLY A 1 278 ? -16.300 -19.979 5.721 1.00 94.38 278 GLY A CA 1
ATOM 2223 C C . GLY A 1 278 ? -15.116 -19.480 4.887 1.00 94.38 278 GLY A C 1
ATOM 2224 O O . GLY A 1 278 ? -14.465 -20.306 4.246 1.00 94.38 278 GLY A O 1
ATOM 2225 N N . LEU A 1 279 ? -14.824 -18.175 4.883 1.00 97.88 279 LEU A N 1
ATOM 2226 C CA . LEU A 1 279 ? -13.583 -17.647 4.312 1.00 97.88 279 LEU A CA 1
ATOM 2227 C C . LEU A 1 279 ? -12.400 -17.939 5.243 1.00 97.88 279 LEU A C 1
ATOM 2229 O O . LEU A 1 279 ? -12.532 -17.930 6.468 1.00 97.88 279 LEU A O 1
ATOM 2233 N N . GLU A 1 280 ? -11.236 -18.198 4.655 1.00 97.88 280 GLU A N 1
ATOM 2234 C CA . GLU A 1 280 ? -10.002 -18.422 5.407 1.00 97.88 280 GLU A CA 1
ATOM 2235 C C . GLU A 1 280 ? -9.477 -17.103 5.990 1.00 97.88 280 GLU A C 1
ATOM 2237 O O . GLU A 1 280 ? -9.468 -16.076 5.307 1.00 97.88 280 GLU A O 1
ATOM 2242 N N . VAL A 1 281 ? -9.027 -17.151 7.247 1.00 98.44 281 VAL A N 1
ATOM 2243 C CA . VAL A 1 281 ? -8.319 -16.053 7.914 1.00 98.44 281 VAL A CA 1
ATOM 2244 C C . VAL A 1 281 ? -6.830 -16.373 7.897 1.00 98.44 281 VAL A C 1
ATOM 2246 O O . VAL A 1 281 ? -6.390 -17.333 8.532 1.00 98.44 281 VAL A O 1
ATOM 2249 N N . VAL A 1 282 ? -6.049 -15.574 7.173 1.00 98.44 282 VAL A N 1
ATOM 2250 C CA . VAL A 1 282 ? -4.611 -15.789 6.988 1.00 98.44 282 VAL A CA 1
ATOM 2251 C C . VAL A 1 282 ? -3.835 -14.700 7.731 1.00 98.44 282 VAL A C 1
ATOM 2253 O O . VAL A 1 282 ? -3.758 -13.574 7.240 1.00 98.44 282 VAL A O 1
ATOM 2256 N N . PRO A 1 283 ? -3.239 -14.990 8.903 1.00 98.12 283 PRO A N 1
ATOM 2257 C CA . PRO A 1 283 ? -2.352 -14.043 9.564 1.00 98.12 283 PRO A CA 1
ATOM 2258 C C . PRO A 1 283 ? -1.035 -13.929 8.787 1.00 98.12 283 PRO A C 1
ATOM 2260 O O . PRO A 1 283 ? -0.286 -14.900 8.658 1.00 98.12 283 PRO A O 1
ATOM 2263 N N . VAL A 1 284 ? -0.741 -12.731 8.291 1.00 97.94 284 VAL A N 1
ATOM 2264 C CA . VAL A 1 284 ? 0.508 -12.390 7.609 1.00 97.94 284 VAL A CA 1
ATOM 2265 C C . VAL A 1 284 ? 1.379 -11.586 8.564 1.00 97.94 284 VAL A C 1
ATOM 2267 O O . VAL A 1 284 ? 0.976 -10.533 9.053 1.00 97.94 284 VAL A O 1
ATOM 2270 N N . GLU A 1 285 ? 2.579 -12.090 8.831 1.00 97.88 285 GLU A N 1
ATOM 2271 C CA . GLU A 1 285 ? 3.574 -11.393 9.642 1.00 97.88 285 GLU A CA 1
ATOM 2272 C C . GLU A 1 285 ? 4.074 -10.132 8.924 1.00 97.88 285 GLU A C 1
ATOM 2274 O O . GLU A 1 285 ? 4.399 -10.162 7.731 1.00 97.88 285 GLU A O 1
ATOM 2279 N N . ARG A 1 286 ? 4.139 -9.017 9.659 1.00 97.81 286 ARG A N 1
ATOM 2280 C CA . ARG A 1 286 ? 4.678 -7.741 9.179 1.00 97.81 286 ARG A CA 1
ATOM 2281 C C . ARG A 1 286 ? 5.502 -7.062 10.264 1.00 97.81 286 ARG A C 1
ATOM 2283 O O . ARG A 1 286 ? 5.330 -7.318 11.450 1.00 97.81 286 ARG A O 1
ATOM 2290 N N . PHE A 1 287 ? 6.351 -6.140 9.837 1.00 98.19 287 PHE A N 1
ATOM 2291 C CA . PHE A 1 287 ? 7.166 -5.298 10.700 1.00 98.19 287 PHE A CA 1
ATOM 2292 C C . PHE A 1 287 ? 6.845 -3.840 10.391 1.00 98.19 287 PHE A C 1
ATOM 2294 O O . PHE A 1 287 ? 7.127 -3.365 9.288 1.00 98.19 287 PHE A O 1
ATOM 2301 N N . CYS A 1 288 ? 6.199 -3.146 11.326 1.00 97.75 288 CYS A N 1
ATOM 2302 C CA . CYS A 1 288 ? 5.809 -1.747 11.180 1.00 97.75 288 CYS A CA 1
ATOM 2303 C C . CYS A 1 288 ? 6.739 -0.822 11.956 1.00 97.75 288 CYS A C 1
ATOM 2305 O O . CYS A 1 288 ? 7.393 -1.239 12.904 1.00 97.75 288 CYS A O 1
ATOM 2307 N N . ASN A 1 289 ? 6.814 0.441 11.553 1.00 97.38 289 ASN A N 1
ATOM 2308 C CA . ASN A 1 289 ? 7.604 1.429 12.275 1.00 97.38 289 ASN A CA 1
ATOM 2309 C C . ASN A 1 289 ? 7.040 1.709 13.676 1.00 97.38 289 ASN A C 1
ATOM 2311 O O . ASN A 1 289 ? 5.833 1.602 13.890 1.00 97.38 289 ASN A O 1
ATOM 2315 N N . THR A 1 290 ? 7.886 2.171 14.604 1.00 95.25 290 THR A N 1
ATOM 2316 C CA . THR A 1 290 ? 7.484 2.496 15.992 1.00 95.25 290 THR A CA 1
ATOM 2317 C C . THR A 1 290 ? 6.224 3.359 16.085 1.00 95.25 290 THR A C 1
ATOM 2319 O O . THR A 1 290 ? 5.366 3.113 16.918 1.00 95.25 290 THR A O 1
ATOM 2322 N N . ALA A 1 291 ? 6.067 4.342 15.198 1.00 93.50 291 ALA A N 1
ATOM 2323 C CA . ALA A 1 291 ? 4.912 5.238 15.226 1.00 93.50 291 ALA A CA 1
ATOM 2324 C C . ALA A 1 291 ? 3.586 4.489 14.950 1.00 93.50 291 ALA A C 1
ATOM 2326 O O . ALA A 1 291 ? 2.569 4.711 15.606 1.00 93.50 291 ALA A O 1
ATOM 2327 N N . PHE A 1 292 ? 3.601 3.555 13.996 1.00 94.81 292 PHE A N 1
ATOM 2328 C CA . PHE A 1 292 ? 2.448 2.704 13.714 1.00 94.81 292 PHE A CA 1
ATOM 2329 C C . PHE A 1 292 ? 2.219 1.687 14.840 1.00 94.81 292 PHE A C 1
ATOM 2331 O O . PHE A 1 292 ? 1.083 1.464 15.245 1.00 94.81 292 PHE A O 1
ATOM 2338 N N . TYR A 1 293 ? 3.282 1.112 15.395 1.00 95.06 293 TYR A N 1
ATOM 2339 C CA . TYR A 1 293 ? 3.165 0.197 16.527 1.00 95.06 293 TYR A CA 1
ATOM 2340 C C . TYR A 1 293 ? 2.473 0.856 17.738 1.00 95.06 293 TYR A C 1
ATOM 2342 O O . TYR A 1 293 ? 1.456 0.347 18.203 1.00 95.06 293 TYR A O 1
ATOM 2350 N N . ASN A 1 294 ? 2.909 2.056 18.141 1.00 91.69 294 ASN A N 1
ATOM 2351 C CA . ASN A 1 294 ? 2.286 2.817 19.235 1.00 91.69 294 ASN A CA 1
ATOM 2352 C C . ASN A 1 294 ? 0.804 3.127 18.952 1.00 91.69 294 ASN A C 1
ATOM 2354 O O . ASN A 1 294 ? -0.034 3.085 19.851 1.00 91.69 294 ASN A O 1
ATOM 2358 N N . TYR A 1 295 ? 0.460 3.408 17.687 1.00 88.25 295 TYR A N 1
ATOM 2359 C CA . TYR A 1 295 ? -0.933 3.597 17.278 1.00 88.25 295 TYR A CA 1
ATOM 2360 C C . TYR A 1 295 ? -1.790 2.343 17.524 1.00 88.25 295 TYR A C 1
ATOM 2362 O O . TYR A 1 295 ? -2.939 2.471 17.943 1.00 88.25 295 TYR A O 1
ATOM 2370 N N . LEU A 1 296 ? -1.245 1.144 17.293 1.00 90.00 296 LEU A N 1
ATOM 2371 C CA . LEU A 1 296 ? -1.952 -0.118 17.537 1.00 90.00 296 LEU A CA 1
ATOM 2372 C C . LEU A 1 296 ? -2.083 -0.444 19.029 1.00 90.00 296 LEU A C 1
ATOM 2374 O O . LEU A 1 296 ? -3.121 -0.958 19.436 1.00 90.00 296 LEU A O 1
ATOM 2378 N N . GLU A 1 297 ? -1.089 -0.092 19.846 1.00 89.56 297 GLU A N 1
ATOM 2379 C CA . GLU A 1 297 ? -1.167 -0.215 21.312 1.00 89.56 297 GLU A CA 1
ATOM 2380 C C . GLU A 1 297 ? -2.176 0.764 21.942 1.00 89.56 297 GLU A C 1
ATOM 2382 O O . GLU A 1 297 ? -2.533 0.642 23.116 1.00 89.56 297 GLU A O 1
ATOM 2387 N N . GLY A 1 298 ? -2.666 1.738 21.168 1.00 79.38 298 GLY A N 1
ATOM 2388 C CA . GLY A 1 298 ? -3.509 2.815 21.678 1.00 79.38 298 GLY A CA 1
ATOM 2389 C C . GLY A 1 298 ? -2.739 3.791 22.568 1.00 79.38 298 GLY A C 1
ATOM 2390 O O . GLY A 1 298 ? -3.361 4.540 23.329 1.00 79.38 298 GLY A O 1
ATOM 2391 N N . GLU A 1 299 ? -1.405 3.787 22.490 1.00 69.00 299 GLU A N 1
ATOM 2392 C CA . GLU A 1 299 ? -0.577 4.789 23.143 1.00 69.00 299 GLU A CA 1
ATOM 2393 C C . GLU A 1 299 ? -0.708 6.128 22.406 1.00 69.00 299 GLU A C 1
ATOM 2395 O O . GLU A 1 299 ? -0.741 6.213 21.173 1.00 69.00 299 GLU A O 1
ATOM 2400 N N . ASP A 1 300 ? -0.824 7.201 23.192 1.00 50.47 300 ASP A N 1
ATOM 2401 C CA . ASP A 1 300 ? -0.827 8.560 22.661 1.00 50.47 300 ASP A CA 1
ATOM 2402 C C . ASP A 1 300 ? 0.537 8.859 22.008 1.00 50.47 300 ASP A C 1
ATOM 2404 O O . ASP A 1 300 ? 1.511 8.157 22.249 1.00 50.47 300 ASP A O 1
ATOM 2408 N N . TYR A 1 301 ? 0.607 9.901 21.180 1.00 49.28 301 TYR A N 1
ATOM 2409 C CA . TYR A 1 301 ? 1.713 10.310 20.282 1.00 49.28 301 TYR A CA 1
ATOM 2410 C C . TYR A 1 301 ? 3.118 10.574 20.902 1.00 49.28 301 TYR A C 1
ATOM 2412 O O . TYR A 1 301 ? 3.903 11.326 20.312 1.00 49.28 301 TYR A O 1
ATOM 2420 N N . GLN A 1 302 ? 3.429 10.013 22.074 1.00 44.88 302 GLN A N 1
ATOM 2421 C CA . GLN A 1 302 ? 4.678 10.160 22.830 1.00 44.88 302 GLN A CA 1
ATOM 2422 C C . GLN A 1 302 ? 5.785 9.220 22.341 1.00 44.88 302 GLN A C 1
ATOM 2424 O O . GLN A 1 302 ? 5.488 8.070 21.949 1.00 44.88 302 GLN A O 1
#

Foldseek 3Di:
DDPQDPCLVVLVVCPVVVLDDPVLSVCVNVVHDDDPVNVVSNVQSVCVVVVNAFDFQFKLPPPCSLVSLVVVLVPDFDDDDPLVVQLQVVCCVVPLFQKKKKFFLVQDRNADLQQKKKWKDADSQLSNVVSVLCVVVVWMWGKGKTKIWIKGFDDCVVDDFDDDDRAWHWDDDPPTIIITGIIIIIMTRTPDPVSSLCVLVSCVQAQADDPVCPVSVNHGPPRYLQTKMKGLDPPHDPVFWDKKKFFWWDDVRMIITGIGHPVCVVVSLVVSCVSSVPTHTDIRIMIITPSNVCVRVVHPSD

pLDDT: mean 92.97, std 8.42, range [39.94, 98.75]

Sequence (302 aa):
MDETNEYARYVAAALDTSLITSETAKKVVAEDAFTAEDEISLLMAIANANGDARNYLGMSNDPDIYAKLDQAWNSFILFDDSKLAEIGKEAVQNKVTTGYGLKSAAYSARFLPELTLQYGHSDIKHVHQLMGLLNSENITAKVQLEPKISIYQYLPEWGPIPEATPTYEVKEYEDLALVYAVEYDLELEFDNLEDMNRFDEVIKTYAKKNEGNEEAKGLIYASWWQPLYSSTRTDMPETDYHQIYDCVITNDTYSIHPFTLPEDKDEVVEKLTEISDGLEVVPVERFCNTAFYNYLEGEDYQ